Protein AF-A0A1E3HEM8-F1 (afdb_monomer)

Organism: NCBI:txid1295533

Foldseek 3Di:
DWQWFQQDDDDDDDDDDDDDQPDDDDDDPPPVVPCPPDPNQQVDWDPDPPTDGDDDPLVVVVVCQPPSNQRTAIEGADDLLDDLLVVLVVVLVSLVPDPPSLPRPQVRYAYEAAALNNQVNCCVRPLQHFYEYEALDPVLCVPQPPQRGQAYEYELLCLVDPNVVVSLVVCVVVNYAYEYDDDADLLSLLVCVVSVHSTHRYSCVVSNVVLVVVCVVPVCVSSPDDPCNPPVCVVDPCNDPVNSVVVRVVSQVVSCVNNNHRPDDDPRGDPDNDRPVD

Solvent-accessible surface area (backbone atoms only — not comparable to full-atom values): 16383 Å² total; per-residue (Å²): 116,74,52,76,36,76,47,80,82,89,82,88,88,80,83,93,72,87,77,88,74,89,70,78,90,69,94,72,85,70,70,66,82,75,59,72,68,77,76,50,61,76,73,43,58,47,90,58,85,80,67,40,60,71,80,54,71,65,61,53,49,56,55,44,67,35,78,94,30,65,66,50,33,41,35,41,53,50,60,71,82,57,58,46,62,63,52,46,50,52,51,45,59,56,49,74,69,42,87,63,25,55,76,74,40,38,85,34,44,33,44,28,37,66,53,63,82,41,51,63,45,41,56,73,70,42,36,43,40,52,35,24,39,38,39,58,36,72,66,59,45,53,76,70,32,58,76,70,32,55,25,34,37,33,35,46,46,52,49,75,36,76,68,20,50,51,48,54,52,51,29,57,77,68,72,33,43,36,32,32,29,80,48,74,46,72,66,58,45,43,48,44,60,74,72,63,49,68,38,67,34,46,83,44,60,68,62,52,50,53,53,50,52,41,34,74,74,38,46,70,70,60,57,51,83,49,72,61,67,69,50,46,60,76,72,38,68,65,50,36,68,69,52,39,50,48,50,21,48,55,49,49,57,50,50,33,70,66,65,42,72,76,90,60,93,74,75,94,52,80,85,68,67,44,65,69,86,115

Radius of gyration: 19.2 Å; Cα contacts (8 Å, |Δi|>4): 361; chains: 1; bounding box: 45×46×55 Å

Secondary structure (DSSP, 8-state):
--EEE--------------------S-----TTTTSSSSGGGG-B-SSSSP-BPPPHHHHHHHHHSGGGTT-EEEEEE-TTS-HHHHHHHHHHHHTTSTTHHHHTGGGEEEEESSGGGHHHHHHH-TTS-EEEEES-HHHHHHHHTTT-SEEEEEHHHHTSHHHHHHHHHHHHTT-EEEEE----HHHHHHHHHHT-SEE--S-HHHHHHHHHHHHH-HHHHT---HHHHHHHHH-GGGSHHHHHHHHHHHHHHHHHHH--S---PPP---SPPPTT-

InterPro domains:
  IPR017946 PLC-like phosphodiesterase, TIM beta/alpha-barrel domain superfamily [G3DSA:3.20.20.190] (10-212)
  IPR017946 PLC-like phosphodiesterase, TIM beta/alpha-barrel domain superfamily [SSF51695] (46-211)
  IPR030395 Glycerophosphodiester phosphodiesterase domain [PF03009] (45-206)
  IPR030395 Glycerophosphodiester phosphodiesterase domain [PS51704] (1-212)

Structure (mmCIF, N/CA/C/O backbone):
data_AF-A0A1E3HEM8-F1
#
_entry.id   AF-A0A1E3HEM8-F1
#
loop_
_atom_site.group_PDB
_atom_site.id
_atom_site.type_symbol
_atom_site.label_atom_id
_atom_site.label_alt_id
_atom_site.label_comp_id
_atom_site.label_asym_id
_atom_site.label_entity_id
_atom_site.label_seq_id
_atom_site.pdbx_PDB_ins_code
_atom_site.Cartn_x
_atom_site.Cartn_y
_atom_site.Cartn_z
_atom_site.occupancy
_atom_site.B_iso_or_equiv
_atom_site.auth_seq_id
_atom_site.auth_comp_id
_atom_site.auth_asym_id
_atom_site.auth_atom_id
_atom_site.pdbx_PDB_model_num
ATOM 1 N N . MET A 1 1 ? 3.628 0.463 12.015 1.00 23.38 1 MET A N 1
ATOM 2 C CA . MET A 1 1 ? 4.610 1.076 11.091 1.00 23.38 1 MET A CA 1
ATOM 3 C C . MET A 1 1 ? 3.826 1.462 9.846 1.00 23.38 1 MET A C 1
ATOM 5 O O . MET A 1 1 ? 3.271 0.573 9.224 1.00 23.38 1 MET A O 1
ATOM 9 N N . CYS A 1 2 ? 3.638 2.756 9.582 1.00 22.45 2 CYS A N 1
ATOM 10 C CA . CYS A 1 2 ? 2.785 3.252 8.497 1.00 22.45 2 CYS A CA 1
ATOM 11 C C . CYS A 1 2 ? 3.649 3.506 7.252 1.00 22.45 2 CYS A C 1
ATOM 13 O O . CYS A 1 2 ? 4.636 4.234 7.354 1.00 22.45 2 CYS A O 1
ATOM 15 N N . SER A 1 3 ? 3.305 2.915 6.107 1.00 27.17 3 SER A N 1
ATOM 16 C CA . SER A 1 3 ? 3.969 3.207 4.831 1.00 27.17 3 SER A CA 1
ATOM 17 C C . SER A 1 3 ? 3.225 4.354 4.145 1.00 27.17 3 SER A C 1
ATOM 19 O O . SER A 1 3 ? 2.146 4.173 3.584 1.00 27.17 3 SER A O 1
ATOM 21 N N . LEU A 1 4 ? 3.788 5.562 4.203 1.00 27.73 4 LEU A N 1
ATOM 22 C CA . LEU A 1 4 ? 3.254 6.737 3.508 1.00 27.73 4 LEU A CA 1
ATOM 23 C C . LEU A 1 4 ? 3.381 6.547 1.990 1.00 27.73 4 LEU A C 1
ATOM 25 O O . LEU A 1 4 ? 4.475 6.335 1.469 1.00 27.73 4 LEU A O 1
ATOM 29 N N . CYS A 1 5 ? 2.260 6.629 1.271 1.00 30.22 5 CYS A N 1
ATOM 30 C CA . CYS A 1 5 ? 2.222 6.452 -0.174 1.00 30.22 5 CYS A CA 1
ATOM 31 C C . CYS A 1 5 ? 1.728 7.736 -0.852 1.00 30.22 5 CYS A C 1
ATOM 33 O O . CYS A 1 5 ? 0.544 8.061 -0.824 1.00 30.22 5 CYS A O 1
ATOM 35 N N . PHE A 1 6 ? 2.639 8.477 -1.486 1.00 26.70 6 PHE A N 1
ATOM 36 C CA . PHE A 1 6 ? 2.296 9.705 -2.203 1.00 26.70 6 PHE A CA 1
ATOM 37 C C . PHE A 1 6 ? 1.638 9.383 -3.556 1.00 26.70 6 PHE A C 1
ATOM 39 O O . PHE A 1 6 ? 2.311 9.057 -4.539 1.00 26.70 6 PHE A O 1
ATOM 46 N N . THR A 1 7 ? 0.315 9.523 -3.635 1.00 28.39 7 THR A N 1
ATOM 47 C CA . THR A 1 7 ? -0.400 9.666 -4.912 1.00 28.39 7 THR A CA 1
ATOM 48 C C . THR A 1 7 ? -0.666 11.154 -5.139 1.00 28.39 7 THR A C 1
ATOM 50 O O . THR A 1 7 ? -1.248 11.823 -4.299 1.00 28.39 7 THR A O 1
ATOM 53 N N . THR A 1 8 ? -0.179 11.709 -6.248 1.00 29.80 8 THR A N 1
ATOM 54 C CA . THR A 1 8 ? -0.415 13.109 -6.635 1.00 29.80 8 THR A CA 1
ATOM 55 C C . THR A 1 8 ? -0.788 13.155 -8.114 1.00 29.80 8 THR A C 1
ATOM 57 O O . THR A 1 8 ? -0.057 12.568 -8.919 1.00 29.80 8 THR A O 1
ATOM 60 N N . PRO A 1 9 ? -1.874 13.851 -8.493 1.00 29.70 9 PRO A N 1
ATOM 61 C CA . PRO A 1 9 ? -2.035 14.406 -9.825 1.00 29.70 9 PRO A CA 1
ATOM 62 C C . PRO A 1 9 ? -1.514 15.855 -9.842 1.00 29.70 9 PRO A C 1
ATOM 64 O O . PRO A 1 9 ? -1.911 16.660 -8.999 1.00 29.70 9 PRO A O 1
ATOM 67 N N . SER A 1 10 ? -0.626 16.158 -10.798 1.00 32.59 10 SER A N 1
ATOM 68 C CA . SER A 1 10 ? -0.259 17.495 -11.301 1.00 32.59 10 SER A CA 1
ATOM 69 C C . SER A 1 10 ? 0.038 18.577 -10.243 1.00 32.59 10 SER A C 1
ATOM 71 O O . SER A 1 10 ? -0.869 19.192 -9.667 1.00 32.59 10 SER A O 1
ATOM 73 N N . LEU A 1 11 ? 1.321 18.906 -10.056 1.00 35.66 11 LEU A N 1
ATOM 74 C CA . LEU A 1 11 ? 1.750 20.044 -9.235 1.00 35.66 11 LEU A CA 1
ATOM 75 C C . LEU A 1 11 ? 2.784 20.914 -9.960 1.00 35.66 11 LEU A C 1
ATOM 77 O O . LEU A 1 11 ? 3.972 20.604 -9.988 1.00 35.66 11 LEU A O 1
ATOM 81 N N . ARG A 1 12 ? 2.331 22.078 -10.446 1.00 25.52 12 ARG A N 1
ATOM 82 C CA . ARG A 1 12 ? 3.184 23.267 -10.569 1.00 25.52 12 ARG A CA 1
ATOM 83 C C . ARG A 1 12 ? 3.311 23.916 -9.182 1.00 25.52 12 ARG A C 1
ATOM 85 O O . ARG A 1 12 ? 2.298 24.250 -8.580 1.00 25.52 12 ARG A O 1
ATOM 92 N N . GLY A 1 13 ? 4.548 24.115 -8.718 1.00 34.06 13 GLY A N 1
ATOM 93 C CA . GLY A 1 13 ? 4.924 25.194 -7.790 1.00 34.06 13 GLY A CA 1
ATOM 94 C C . GLY A 1 13 ? 4.592 25.061 -6.294 1.00 34.06 13 GLY A C 1
ATOM 95 O O . GLY A 1 13 ? 3.965 25.964 -5.755 1.00 34.06 13 GLY A O 1
ATOM 96 N N . LEU A 1 14 ? 5.078 24.030 -5.588 1.00 28.38 14 LEU A N 1
ATOM 97 C CA . LEU A 1 14 ? 5.108 24.026 -4.109 1.00 28.38 14 LEU A CA 1
ATOM 98 C C . LEU A 1 14 ? 6.531 23.783 -3.556 1.00 28.38 14 LEU A C 1
ATOM 100 O O . LEU A 1 14 ? 7.263 22.964 -4.121 1.00 28.38 14 LEU A O 1
ATOM 104 N N . PRO A 1 15 ? 6.934 24.470 -2.465 1.00 24.72 15 PRO A N 1
ATOM 105 C CA . PRO A 1 15 ? 8.267 24.362 -1.871 1.00 24.72 15 PRO A CA 1
ATOM 106 C C . PRO A 1 15 ? 8.479 23.051 -1.085 1.00 24.72 15 PRO A C 1
ATOM 108 O O . PRO A 1 15 ? 7.538 22.395 -0.643 1.00 24.72 15 PRO A O 1
ATOM 111 N N . MET A 1 16 ? 9.753 22.665 -0.941 1.00 25.75 16 MET A N 1
ATOM 112 C CA . MET A 1 16 ? 10.232 21.425 -0.313 1.00 25.75 16 MET A CA 1
ATOM 113 C C . MET A 1 16 ? 9.713 21.213 1.118 1.00 25.75 16 MET A C 1
ATOM 115 O O . MET A 1 16 ? 10.147 21.889 2.046 1.00 25.75 16 MET A O 1
ATOM 119 N N . VAL A 1 17 ? 8.918 20.160 1.316 1.00 25.22 17 VAL A N 1
ATOM 120 C CA . VAL A 1 17 ? 8.793 19.472 2.608 1.00 25.22 17 VAL A CA 1
ATOM 121 C C . VAL A 1 17 ? 9.580 18.166 2.495 1.00 25.22 17 VAL A C 1
ATOM 123 O O . VAL A 1 17 ? 9.275 17.326 1.644 1.00 25.22 17 VAL A O 1
ATOM 126 N N . LYS A 1 18 ? 10.639 18.019 3.303 1.00 22.84 18 LYS A N 1
ATOM 127 C CA . LYS A 1 18 ? 11.428 16.782 3.402 1.00 22.84 18 LYS A CA 1
ATOM 128 C C . LYS A 1 18 ? 10.511 15.668 3.911 1.00 22.84 18 LYS A C 1
ATOM 130 O O . LYS A 1 18 ? 10.059 15.716 5.051 1.00 22.84 18 LYS A O 1
ATOM 135 N N . GLY A 1 19 ? 10.217 14.691 3.057 1.00 25.08 19 GLY A N 1
ATOM 136 C CA . GLY A 1 19 ? 9.452 13.509 3.440 1.00 25.08 19 GLY A CA 1
ATOM 137 C C . GLY A 1 19 ? 10.245 12.665 4.434 1.00 25.08 19 GLY A C 1
ATOM 138 O O . GLY A 1 19 ? 11.391 12.307 4.169 1.00 25.08 19 GLY A O 1
ATOM 139 N N . VAL A 1 20 ? 9.641 12.341 5.575 1.00 23.31 20 VAL A N 1
ATOM 140 C CA . VAL A 1 20 ? 10.185 11.356 6.514 1.00 23.31 20 VAL A CA 1
ATOM 141 C C . VAL A 1 20 ? 9.894 9.967 5.938 1.00 23.31 20 VAL A C 1
ATOM 143 O O . VAL A 1 20 ? 8.794 9.439 6.072 1.00 23.31 20 VAL A O 1
ATOM 146 N N . SER A 1 21 ? 10.877 9.406 5.234 1.00 25.84 21 SER A N 1
ATOM 147 C CA . SER A 1 21 ? 10.935 7.988 4.870 1.00 25.84 21 SER A CA 1
ATOM 148 C C . SER A 1 21 ? 11.548 7.227 6.045 1.00 25.84 21 SER A C 1
ATOM 150 O O . SER A 1 21 ? 12.710 7.450 6.379 1.00 25.84 21 SER A O 1
ATOM 152 N N . ILE A 1 22 ? 10.786 6.346 6.696 1.00 22.66 22 ILE A N 1
ATOM 153 C CA . ILE A 1 22 ? 11.343 5.381 7.654 1.00 22.66 22 ILE A CA 1
ATOM 154 C C . ILE A 1 22 ? 11.535 4.065 6.900 1.00 22.66 22 ILE A C 1
ATOM 156 O O . ILE A 1 22 ? 10.707 3.162 6.975 1.00 22.66 22 ILE A O 1
ATOM 160 N N . SER A 1 23 ? 12.630 3.971 6.151 1.00 23.83 23 SER A N 1
ATOM 161 C CA . SER A 1 23 ? 13.082 2.733 5.517 1.00 23.83 23 SER A CA 1
ATOM 162 C C . SER A 1 23 ? 14.238 2.143 6.326 1.00 23.83 23 SER A C 1
ATOM 164 O O . SER A 1 23 ? 15.307 2.746 6.409 1.00 23.83 23 SER A O 1
ATOM 166 N N . SER A 1 24 ? 14.047 0.972 6.934 1.00 24.47 24 SER A N 1
ATOM 167 C CA . SER A 1 24 ? 15.138 0.211 7.556 1.00 24.47 24 SER A CA 1
ATOM 168 C C . SER A 1 24 ? 15.758 -0.738 6.524 1.00 24.47 24 SER A C 1
ATOM 170 O O . SER A 1 24 ? 15.076 -1.675 6.104 1.00 24.47 24 SER A O 1
ATOM 172 N N . PRO A 1 25 ? 17.040 -0.584 6.148 1.00 24.42 25 PRO A N 1
ATOM 173 C CA . PRO A 1 25 ? 17.767 -1.621 5.439 1.00 24.42 25 PRO A CA 1
ATOM 174 C C . PRO A 1 25 ? 18.231 -2.660 6.466 1.00 24.42 25 PRO A C 1
ATOM 176 O O . PRO A 1 25 ? 19.024 -2.369 7.357 1.00 24.42 25 PRO A O 1
ATOM 179 N N . GLY A 1 26 ? 17.717 -3.881 6.358 1.00 24.03 26 GLY A N 1
ATOM 180 C CA . GLY A 1 26 ? 18.136 -4.998 7.201 1.00 24.03 26 GLY A CA 1
ATOM 181 C C . GLY A 1 26 ? 16.963 -5.661 7.903 1.00 24.03 26 GLY A C 1
ATOM 182 O O . GLY A 1 26 ? 16.128 -5.009 8.528 1.00 24.03 26 GLY A O 1
ATOM 183 N N . ARG A 1 27 ? 16.921 -6.986 7.773 1.00 31.47 27 ARG A N 1
ATOM 184 C CA . ARG A 1 27 ? 16.002 -7.898 8.446 1.00 31.47 27 ARG A CA 1
ATOM 185 C C . ARG A 1 27 ? 16.178 -7.722 9.959 1.00 31.47 27 ARG A C 1
ATOM 187 O O . ARG A 1 27 ? 17.073 -8.313 10.549 1.00 31.47 27 ARG A O 1
ATOM 194 N N . ALA A 1 28 ? 15.364 -6.875 10.572 1.00 24.05 28 ALA A N 1
ATOM 195 C CA . ALA A 1 28 ? 15.236 -6.818 12.015 1.00 24.05 28 ALA A CA 1
ATOM 196 C C . ALA A 1 28 ? 13.916 -7.501 12.367 1.00 24.05 28 ALA A C 1
ATOM 198 O O . ALA A 1 28 ? 12.854 -6.881 12.340 1.00 24.05 28 ALA A O 1
ATOM 199 N N . SER A 1 29 ? 13.985 -8.806 12.637 1.00 23.78 29 SER A N 1
ATOM 200 C CA . SER A 1 29 ? 12.931 -9.499 13.369 1.00 23.78 29 SER A CA 1
ATOM 201 C C . SER A 1 29 ? 12.942 -8.951 14.794 1.00 23.78 29 SER A C 1
ATOM 203 O O . SER A 1 29 ? 13.615 -9.476 15.681 1.00 23.78 29 SER A O 1
ATOM 205 N N . TRP A 1 30 ? 12.251 -7.841 15.016 1.00 27.86 30 TRP A N 1
ATOM 206 C CA . TRP A 1 30 ? 11.909 -7.443 16.368 1.00 27.86 30 TRP A CA 1
ATOM 207 C C . TRP A 1 30 ? 10.748 -8.333 16.792 1.00 27.86 30 TRP A C 1
ATOM 209 O O . TRP A 1 30 ? 9.616 -8.129 16.361 1.00 27.86 30 TRP A O 1
ATOM 219 N N . SER A 1 31 ? 11.037 -9.348 17.606 1.00 28.12 31 SER A N 1
ATOM 220 C CA . SER A 1 31 ? 10.010 -10.041 18.380 1.00 28.12 31 SER A CA 1
ATOM 221 C C . SER A 1 31 ? 9.334 -8.999 19.274 1.00 28.12 31 SER A C 1
ATOM 223 O O . SER A 1 31 ? 9.876 -8.610 20.309 1.00 28.12 31 SER A O 1
ATOM 225 N N . MET A 1 32 ? 8.174 -8.494 18.845 1.00 37.28 32 MET A N 1
ATOM 226 C CA . MET A 1 32 ? 7.413 -7.443 19.535 1.00 37.28 32 MET A CA 1
ATOM 227 C C . MET A 1 32 ? 6.906 -7.872 20.924 1.00 37.28 32 MET A C 1
ATOM 229 O O . MET A 1 32 ? 6.424 -7.034 21.683 1.00 37.28 32 MET A O 1
ATOM 233 N N . SER A 1 33 ? 7.064 -9.146 21.295 1.00 37.22 33 SER A N 1
ATOM 234 C CA . SER A 1 33 ? 6.650 -9.683 22.593 1.00 37.22 33 SER A CA 1
ATOM 235 C C . SER A 1 33 ? 7.422 -9.111 23.791 1.00 37.22 33 SER A C 1
ATOM 237 O O . SER A 1 33 ? 6.865 -9.065 24.883 1.00 37.22 33 SER A O 1
ATOM 239 N N . ALA A 1 34 ? 8.657 -8.620 23.617 1.00 35.38 34 ALA A N 1
ATOM 240 C CA . ALA A 1 34 ? 9.480 -8.162 24.747 1.00 35.38 34 ALA A CA 1
ATOM 241 C C . ALA A 1 34 ? 9.246 -6.692 25.160 1.00 35.38 34 ALA A C 1
ATOM 243 O O . ALA A 1 34 ? 9.399 -6.352 26.329 1.00 35.38 34 ALA A O 1
ATOM 244 N N . LEU A 1 35 ? 8.860 -5.811 24.228 1.00 39.62 35 LEU A N 1
ATOM 245 C CA . LEU A 1 35 ? 8.740 -4.358 24.472 1.00 39.62 35 LEU A CA 1
ATOM 246 C C . LEU A 1 35 ? 7.321 -3.906 24.856 1.00 39.62 35 LEU A C 1
ATOM 248 O O . LEU A 1 35 ? 7.114 -2.749 25.221 1.00 39.62 35 LEU A O 1
ATOM 252 N N . ALA A 1 36 ? 6.335 -4.804 24.776 1.00 41.50 36 ALA A N 1
ATOM 253 C CA . ALA A 1 36 ? 4.930 -4.495 25.043 1.00 41.50 36 ALA A CA 1
ATOM 254 C C . ALA A 1 36 ? 4.629 -4.190 26.521 1.00 41.50 36 ALA A C 1
ATOM 256 O O . ALA A 1 36 ? 3.571 -3.648 26.842 1.00 41.50 36 ALA A O 1
ATOM 257 N N . GLN A 1 37 ? 5.551 -4.501 27.431 1.00 39.22 37 GLN A N 1
ATOM 258 C CA . GLN A 1 37 ? 5.366 -4.267 28.853 1.00 39.22 37 GLN A CA 1
ATOM 259 C C . GLN A 1 37 ? 5.957 -2.900 29.260 1.00 39.22 37 GLN A C 1
ATOM 261 O O . GLN A 1 37 ? 7.163 -2.690 29.217 1.00 39.22 37 GLN A O 1
ATOM 266 N N . HIS A 1 38 ? 5.082 -1.989 29.716 1.00 41.31 38 HIS A N 1
ATOM 267 C CA . HIS A 1 38 ? 5.405 -0.812 30.552 1.00 41.31 38 HIS A CA 1
ATOM 268 C C . HIS A 1 38 ? 5.882 0.474 29.838 1.00 41.31 38 HIS A C 1
ATOM 270 O O . HIS A 1 38 ? 6.902 1.049 30.205 1.00 41.31 38 HIS A O 1
ATOM 276 N N . GLY A 1 39 ? 5.156 0.980 28.832 1.00 51.88 39 GLY A N 1
ATOM 277 C CA . GLY A 1 39 ? 5.372 2.355 28.327 1.00 51.88 39 GLY A CA 1
ATOM 278 C C . GLY A 1 39 ? 6.729 2.614 27.647 1.00 51.88 39 GLY A C 1
ATOM 279 O O . GLY A 1 39 ? 7.052 3.756 27.322 1.00 51.88 39 GLY A O 1
ATOM 280 N N . GLN A 1 40 ? 7.512 1.563 27.385 1.00 56.06 40 GLN A N 1
ATOM 281 C CA . GLN A 1 40 ? 8.897 1.666 26.916 1.00 56.06 40 GLN A CA 1
ATOM 282 C C . GLN A 1 40 ? 9.025 2.226 25.488 1.00 56.06 40 GLN A C 1
ATOM 284 O O . GLN A 1 40 ? 10.059 2.792 25.128 1.00 56.06 40 GLN A O 1
ATOM 289 N N . PHE A 1 41 ? 7.959 2.153 24.682 1.00 62.59 41 PHE A N 1
ATOM 290 C CA . PHE A 1 41 ? 7.926 2.722 23.329 1.00 62.59 41 PHE A CA 1
ATOM 291 C C . PHE A 1 41 ? 8.169 4.236 23.300 1.00 62.59 41 PHE A C 1
ATOM 293 O O . PHE A 1 41 ? 8.715 4.742 22.321 1.00 62.59 41 PHE A O 1
ATOM 300 N N . LEU A 1 42 ? 7.840 4.954 24.382 1.00 63.62 42 LEU A N 1
ATOM 301 C CA . LEU A 1 42 ? 8.077 6.397 24.498 1.00 63.62 42 LEU A CA 1
ATOM 302 C C . LEU A 1 42 ? 9.565 6.765 24.523 1.00 63.62 42 LEU A C 1
ATOM 304 O O . LEU A 1 42 ? 9.901 7.926 24.277 1.00 63.62 42 LEU A O 1
ATOM 308 N N . TYR A 1 43 ? 10.462 5.810 24.781 1.00 78.81 43 TYR A N 1
ATOM 309 C CA . TYR A 1 43 ? 11.911 6.033 24.830 1.00 78.81 43 TYR A CA 1
ATOM 310 C C . TYR A 1 43 ? 12.633 5.613 23.547 1.00 78.81 43 TYR A C 1
ATOM 312 O O . TYR A 1 43 ? 13.786 5.988 23.344 1.00 78.81 43 TYR A O 1
ATOM 320 N N . VAL A 1 44 ? 11.960 4.895 22.644 1.00 86.06 44 VAL A N 1
ATOM 321 C CA . VAL A 1 44 ? 12.543 4.514 21.353 1.00 86.06 44 VAL A CA 1
ATOM 322 C C . VAL A 1 44 ? 12.685 5.755 20.470 1.00 86.06 44 VAL A C 1
ATOM 324 O O . VAL A 1 44 ? 11.801 6.617 20.430 1.00 86.06 44 VAL A O 1
ATOM 327 N N . ARG A 1 45 ? 13.821 5.872 19.777 1.00 87.06 45 ARG A N 1
ATOM 328 C CA . ARG A 1 45 ? 14.145 7.009 18.907 1.00 87.06 45 ARG A CA 1
ATOM 329 C C . ARG A 1 45 ? 14.605 6.552 17.525 1.00 87.06 45 ARG A C 1
ATOM 331 O O . ARG A 1 45 ? 15.135 5.451 17.377 1.00 87.06 45 ARG A O 1
ATOM 338 N N . THR A 1 46 ? 14.425 7.407 16.517 1.00 89.12 46 THR A N 1
ATOM 339 C CA . THR A 1 46 ? 15.001 7.201 15.179 1.00 89.12 46 THR A CA 1
ATOM 340 C C . THR A 1 46 ? 16.525 7.113 15.254 1.00 89.12 46 THR A C 1
ATOM 342 O O . THR A 1 46 ? 17.155 7.780 16.074 1.00 89.12 46 THR A O 1
ATOM 345 N N . LYS A 1 47 ? 17.130 6.290 14.389 1.00 89.94 47 LYS A N 1
ATOM 346 C CA . LYS A 1 47 ? 18.593 6.123 14.336 1.00 89.94 47 LYS A CA 1
ATOM 347 C C . LYS A 1 47 ? 19.298 7.362 13.788 1.00 89.94 47 LYS A C 1
ATOM 349 O O . LYS A 1 47 ? 20.342 7.742 14.305 1.00 89.94 47 LYS A O 1
ATOM 354 N N . ASP A 1 48 ? 18.706 7.999 12.786 1.00 87.69 48 ASP A N 1
ATOM 355 C CA . ASP A 1 48 ? 19.280 9.184 12.159 1.00 87.69 48 ASP A CA 1
ATOM 356 C C . ASP A 1 48 ? 18.941 10.449 12.947 1.00 87.69 48 ASP A C 1
ATOM 358 O O . ASP A 1 48 ? 17.892 10.546 13.595 1.00 87.69 48 ASP A O 1
ATOM 362 N N . LYS A 1 49 ? 19.847 11.429 12.881 1.00 88.06 49 LYS A N 1
ATOM 363 C CA . LYS A 1 49 ? 19.660 12.743 13.497 1.00 88.06 49 LYS A CA 1
ATOM 364 C C . LYS A 1 49 ? 18.763 13.635 12.611 1.00 88.06 49 LYS A C 1
ATOM 366 O O . LYS A 1 49 ? 18.946 13.631 11.395 1.00 88.06 49 LYS A O 1
ATOM 371 N N . PRO A 1 50 ? 17.874 14.463 13.194 1.00 92.62 50 PRO A N 1
ATOM 372 C CA . PRO A 1 50 ? 17.581 14.548 14.624 1.00 92.62 50 PRO A CA 1
ATOM 373 C C . PRO A 1 50 ? 16.791 13.324 15.107 1.00 92.62 50 PRO A C 1
ATOM 375 O O . PRO A 1 50 ? 15.863 12.877 14.441 1.00 92.62 50 PRO A O 1
ATOM 378 N N . HIS A 1 51 ? 17.160 12.801 16.277 1.00 90.56 51 HIS A N 1
ATOM 379 C CA . HIS A 1 51 ? 16.496 11.647 16.878 1.00 90.56 51 HIS A CA 1
ATOM 380 C C . HIS A 1 51 ? 15.062 12.013 17.286 1.00 90.56 51 HIS A C 1
ATOM 382 O O . HIS A 1 51 ? 14.862 12.880 18.135 1.00 90.56 51 HIS A O 1
ATOM 388 N N . GLN A 1 52 ? 14.068 11.345 16.707 1.00 88.12 52 GLN A N 1
ATOM 389 C CA . GLN A 1 52 ? 12.646 11.589 16.957 1.00 88.12 52 GLN A CA 1
ATOM 390 C C . GLN A 1 52 ? 11.994 10.384 17.648 1.00 88.12 52 GLN A C 1
ATOM 392 O O . GLN A 1 52 ? 12.413 9.252 17.397 1.00 88.12 52 GLN A O 1
ATOM 397 N N . PRO A 1 53 ? 11.003 10.590 18.537 1.00 90.44 53 PRO A N 1
ATOM 398 C CA . PRO A 1 53 ? 10.219 9.499 19.115 1.00 90.44 53 PRO A CA 1
ATOM 399 C C . PRO A 1 53 ? 9.372 8.786 18.053 1.00 90.44 53 PRO A C 1
ATOM 401 O O . PRO A 1 53 ? 9.174 9.294 16.950 1.00 90.44 53 PRO A O 1
ATOM 404 N N . ILE A 1 54 ? 8.829 7.618 18.404 1.00 87.81 54 ILE A N 1
ATOM 405 C CA . ILE A 1 54 ? 7.796 6.974 17.586 1.00 87.81 54 ILE A CA 1
ATOM 406 C C . ILE A 1 54 ? 6.550 7.880 17.582 1.00 87.81 54 ILE A C 1
ATOM 408 O O . ILE A 1 54 ? 6.051 8.201 18.664 1.00 87.81 54 ILE A O 1
ATOM 412 N N . PRO A 1 55 ? 6.039 8.297 16.409 1.00 89.19 55 PRO A N 1
ATOM 413 C CA . PRO A 1 55 ? 4.870 9.164 16.338 1.00 89.19 55 PRO A CA 1
ATOM 414 C C . PRO A 1 55 ? 3.592 8.417 16.731 1.00 89.19 55 PRO A C 1
ATOM 416 O O . PRO A 1 55 ? 3.422 7.234 16.419 1.00 89.19 55 PRO A O 1
ATOM 419 N N . GLN A 1 56 ? 2.669 9.130 17.374 1.00 90.19 56 GLN A N 1
ATOM 420 C CA . GLN A 1 56 ? 1.310 8.647 17.611 1.00 90.19 56 GLN A CA 1
ATOM 421 C C . GLN A 1 56 ? 0.460 8.756 16.339 1.00 90.19 56 GLN A C 1
ATOM 423 O O . GLN A 1 56 ? 0.762 9.528 15.427 1.00 90.19 56 GLN A O 1
ATOM 428 N N . PHE A 1 57 ? -0.638 7.998 16.284 1.00 92.94 57 PHE A N 1
ATOM 429 C CA . PHE A 1 57 ? -1.553 8.048 15.142 1.00 92.94 57 PHE A CA 1
ATOM 430 C C . PHE A 1 57 ? -2.214 9.428 14.996 1.00 92.94 57 PHE A C 1
ATOM 432 O O . PHE A 1 57 ? -2.252 9.956 13.891 1.00 92.94 57 PHE A O 1
ATOM 439 N N . THR A 1 58 ? -2.616 10.057 16.105 1.00 95.00 58 THR A N 1
ATOM 440 C CA . THR A 1 58 ? -3.157 11.430 16.153 1.00 95.00 58 THR A CA 1
ATOM 441 C C . THR A 1 58 ? -2.205 12.454 15.538 1.00 95.00 58 THR A C 1
ATOM 443 O O . THR A 1 58 ? -2.592 13.193 14.642 1.00 95.00 58 THR A O 1
ATOM 446 N N . GLN A 1 59 ? -0.923 12.418 15.912 1.00 93.31 59 GLN A N 1
ATOM 447 C CA . GLN A 1 59 ? 0.106 13.310 15.360 1.00 93.31 59 GLN A CA 1
ATOM 448 C C . GLN A 1 59 ? 0.271 13.146 13.841 1.00 93.31 59 GLN A C 1
ATOM 450 O O . GLN A 1 59 ? 0.554 14.103 13.122 1.00 93.31 59 GLN A O 1
ATOM 455 N N . MET A 1 60 ? 0.094 11.924 13.332 1.00 92.81 60 MET A N 1
ATOM 456 C CA . MET A 1 60 ? 0.127 11.663 11.894 1.00 92.81 60 MET A CA 1
ATOM 457 C C . MET A 1 60 ? -1.125 12.213 11.193 1.00 92.81 60 MET A C 1
ATOM 459 O O . MET A 1 60 ? -0.995 12.803 10.121 1.00 92.81 60 MET A O 1
ATOM 463 N N . ILE A 1 61 ? -2.308 12.101 11.808 1.00 94.75 61 ILE A N 1
ATOM 464 C CA . ILE A 1 61 ? -3.541 12.716 11.294 1.00 94.75 61 ILE A CA 1
ATOM 465 C C . ILE A 1 61 ? -3.444 14.248 11.297 1.00 94.75 61 ILE A C 1
ATOM 467 O O . ILE A 1 61 ? -3.760 14.878 10.292 1.00 94.75 61 ILE A O 1
ATOM 471 N N . GLU A 1 62 ? -2.917 14.857 12.358 1.00 94.31 62 GLU A N 1
ATOM 472 C CA . GLU A 1 62 ? -2.663 16.303 12.426 1.00 94.31 62 GLU A CA 1
ATOM 473 C C . GLU A 1 62 ? -1.722 16.768 11.312 1.00 94.31 62 GLU A C 1
ATOM 475 O O . GLU A 1 62 ? -1.990 17.765 10.641 1.00 94.31 62 GLU A O 1
ATOM 480 N N . LEU A 1 63 ? -0.643 16.020 11.053 1.00 93.44 63 LEU A N 1
ATOM 481 C CA . LEU A 1 63 ? 0.257 16.298 9.935 1.00 93.44 63 LEU A CA 1
ATOM 482 C C . LEU A 1 63 ? -0.473 16.195 8.588 1.00 93.44 63 LEU A C 1
ATOM 484 O O . LEU A 1 63 ? -0.246 17.020 7.701 1.00 93.44 63 LEU A O 1
ATOM 488 N N . LEU A 1 64 ? -1.351 15.204 8.430 1.00 93.00 64 LEU A N 1
ATOM 489 C CA . LEU A 1 64 ? -2.143 14.990 7.221 1.00 93.00 64 LEU A CA 1
ATOM 490 C C . LEU A 1 64 ? -3.168 16.114 6.986 1.00 93.00 64 LEU A C 1
ATOM 492 O O . LEU A 1 64 ? -3.463 16.447 5.837 1.00 93.00 64 LEU A O 1
ATOM 496 N N . LEU A 1 65 ? -3.701 16.715 8.052 1.00 92.50 65 LEU A N 1
ATOM 497 C CA . LEU A 1 65 ? -4.648 17.834 7.998 1.00 92.50 65 LEU A CA 1
ATOM 498 C C . LEU A 1 65 ? -3.997 19.181 7.667 1.00 92.50 65 LEU A C 1
ATOM 500 O O . LEU A 1 65 ? -4.700 20.121 7.301 1.00 92.50 65 LEU A O 1
ATOM 504 N N . GLN A 1 66 ? -2.668 19.294 7.729 1.00 94.19 66 GLN A N 1
ATOM 505 C CA . GLN A 1 66 ? -1.996 20.527 7.321 1.00 94.19 66 GLN A CA 1
ATOM 506 C C . GLN A 1 66 ? -2.294 20.850 5.844 1.00 94.19 66 GLN A C 1
ATOM 508 O O . GLN A 1 66 ? -2.201 19.954 4.998 1.00 94.19 66 GLN A O 1
ATOM 513 N N . PRO A 1 67 ? -2.554 22.124 5.479 1.00 93.19 67 PRO A N 1
ATOM 514 C CA . PRO A 1 67 ? -2.912 22.500 4.106 1.00 93.19 67 PRO A CA 1
ATOM 515 C C . PRO A 1 67 ? -1.901 22.039 3.047 1.00 93.19 67 PRO A C 1
ATOM 517 O O . PRO A 1 67 ? -2.283 21.592 1.962 1.00 93.19 67 PRO A O 1
ATOM 520 N N . ALA A 1 68 ? -0.607 22.068 3.390 1.00 94.06 68 ALA A N 1
ATOM 521 C CA . ALA A 1 68 ? 0.484 21.601 2.534 1.00 94.06 68 ALA A CA 1
ATOM 522 C C . ALA A 1 68 ? 0.399 20.098 2.193 1.00 94.06 68 ALA A C 1
ATOM 524 O O . ALA A 1 68 ? 0.905 19.672 1.155 1.00 94.06 68 ALA A O 1
ATOM 525 N N . ASN A 1 69 ? -0.278 19.308 3.032 1.00 93.75 69 ASN A N 1
ATOM 526 C CA . ASN A 1 69 ? -0.420 17.857 2.917 1.00 93.75 69 ASN A CA 1
ATOM 527 C C . ASN A 1 69 ? -1.840 17.423 2.510 1.00 93.75 69 ASN A C 1
ATOM 529 O O . ASN A 1 69 ? -2.133 16.229 2.487 1.00 93.75 69 ASN A O 1
ATOM 533 N N . SER A 1 70 ? -2.709 18.364 2.122 1.00 88.69 70 SER A N 1
ATOM 534 C CA . SER A 1 70 ? -4.101 18.108 1.702 1.00 88.69 70 SER A CA 1
ATOM 535 C C . SER A 1 70 ? -4.239 17.027 0.620 1.00 88.69 70 SER A C 1
ATOM 537 O O . SER A 1 70 ? -5.221 16.291 0.588 1.00 88.69 70 SER A O 1
ATOM 539 N N . ARG A 1 71 ? -3.222 16.870 -0.236 1.00 89.44 71 ARG A N 1
ATOM 540 C CA . ARG A 1 71 ? -3.196 15.883 -1.331 1.00 89.44 71 ARG A CA 1
ATOM 541 C C . ARG A 1 71 ? -2.541 14.548 -0.972 1.00 89.44 71 ARG A C 1
ATOM 543 O O . ARG A 1 71 ? -2.475 13.664 -1.820 1.00 89.44 71 ARG A O 1
ATOM 550 N N . VAL A 1 72 ? -2.003 14.403 0.236 1.00 92.81 72 VAL A N 1
ATOM 551 C CA . VAL A 1 72 ? -1.334 13.170 0.663 1.00 92.81 72 VAL A CA 1
ATOM 552 C C . VAL A 1 72 ? -2.386 12.132 1.032 1.00 92.81 72 VAL A C 1
ATOM 554 O O . VAL A 1 72 ? -3.366 12.446 1.699 1.00 92.81 72 VAL A O 1
ATOM 557 N N . LYS A 1 73 ? -2.172 10.887 0.605 1.00 93.50 73 LYS A N 1
ATOM 558 C CA . LYS A 1 73 ? -2.927 9.721 1.068 1.00 93.50 73 LYS A CA 1
ATOM 559 C C . LYS A 1 73 ? -2.025 8.837 1.919 1.00 93.50 73 LYS A C 1
ATOM 561 O O . LYS A 1 73 ? -0.803 8.852 1.763 1.00 93.50 73 LYS A O 1
ATOM 566 N N . ILE A 1 74 ? -2.624 8.049 2.799 1.00 93.44 74 ILE A N 1
ATOM 567 C CA . ILE A 1 74 ? -1.911 7.123 3.673 1.00 93.44 74 ILE A CA 1
ATOM 568 C C . ILE A 1 74 ? -2.372 5.694 3.414 1.00 93.44 74 ILE A C 1
ATOM 570 O O . ILE A 1 74 ? -3.556 5.434 3.213 1.00 93.44 74 ILE A O 1
ATOM 574 N N . ASN A 1 75 ? -1.418 4.766 3.421 1.00 93.81 75 ASN A N 1
ATOM 575 C CA . ASN A 1 75 ? -1.684 3.337 3.359 1.00 93.81 75 ASN A CA 1
ATOM 576 C C . ASN A 1 75 ? -1.288 2.715 4.704 1.00 93.81 75 ASN A C 1
ATOM 578 O O . ASN A 1 75 ? -0.108 2.684 5.066 1.00 93.81 75 ASN A O 1
ATOM 582 N N . LEU A 1 76 ? -2.283 2.269 5.466 1.00 95.69 76 LEU A N 1
ATOM 583 C CA . LEU A 1 76 ? -2.084 1.671 6.778 1.00 95.69 76 LEU A CA 1
ATOM 584 C C . LEU A 1 76 ? -1.720 0.194 6.616 1.00 95.69 76 LEU A C 1
ATOM 586 O O . LEU A 1 76 ? -2.585 -0.627 6.347 1.00 95.69 76 LEU A O 1
ATOM 590 N N . ASP A 1 77 ? -0.447 -0.145 6.803 1.00 94.25 77 ASP A N 1
ATOM 591 C CA . ASP A 1 77 ? 0.039 -1.531 6.838 1.00 94.25 77 ASP A CA 1
ATOM 592 C C . ASP A 1 77 ? -0.337 -2.181 8.183 1.00 94.25 77 ASP A C 1
ATOM 594 O O . ASP A 1 77 ? 0.330 -1.963 9.204 1.00 94.25 77 ASP A O 1
ATOM 598 N N . LEU A 1 78 ? -1.452 -2.920 8.188 1.00 93.69 78 LEU A N 1
ATOM 599 C CA . LEU A 1 78 ? -2.008 -3.556 9.382 1.00 93.69 78 LEU A CA 1
ATOM 600 C C . LEU A 1 78 ? -1.311 -4.890 9.634 1.00 93.69 78 LEU A C 1
ATOM 602 O O . LEU A 1 78 ? -1.398 -5.807 8.819 1.00 93.69 78 LEU A O 1
ATOM 606 N N . LYS A 1 79 ? -0.627 -5.021 10.771 1.00 90.75 79 LYS A N 1
ATOM 607 C CA . LYS A 1 79 ? 0.178 -6.209 11.060 1.00 90.75 79 LYS A CA 1
ATOM 608 C C . LYS A 1 79 ? -0.699 -7.378 11.483 1.00 90.75 79 LYS A C 1
ATOM 610 O O . LYS A 1 79 ? -1.709 -7.202 12.164 1.00 90.75 79 LYS A O 1
ATOM 615 N N . VAL A 1 80 ? -0.316 -8.577 11.051 1.00 92.50 80 VAL A N 1
ATOM 616 C CA . VAL A 1 80 ? -1.111 -9.796 11.232 1.00 92.50 80 VAL A CA 1
ATOM 617 C C . VAL A 1 80 ? -1.366 -10.102 12.705 1.00 92.50 80 VAL A C 1
ATOM 619 O O . VAL A 1 80 ? -2.412 -10.636 13.037 1.00 92.50 80 VAL A O 1
ATOM 622 N N . GLU A 1 81 ? -0.488 -9.688 13.607 1.00 92.12 81 GLU A N 1
ATOM 623 C CA . GLU A 1 81 ? -0.605 -9.894 15.050 1.00 92.12 81 GLU A CA 1
ATOM 624 C C . GLU A 1 81 ? -1.665 -8.995 15.704 1.00 92.12 81 GLU A C 1
ATOM 626 O O . GLU A 1 81 ? -2.023 -9.192 16.864 1.00 92.12 81 GLU A O 1
ATOM 631 N N . ASN A 1 82 ? -2.175 -7.985 14.995 1.00 91.25 82 ASN A N 1
ATOM 632 C CA . ASN A 1 82 ? -3.171 -7.083 15.555 1.00 91.25 82 ASN A CA 1
ATOM 633 C C . ASN A 1 82 ? -4.542 -7.766 15.692 1.00 91.25 82 ASN A C 1
ATOM 635 O O . ASN A 1 82 ? -4.998 -8.482 14.794 1.00 91.25 82 ASN A O 1
ATOM 639 N N . ASP A 1 83 ? -5.224 -7.485 16.808 1.00 95.25 83 ASP A N 1
ATOM 640 C CA . ASP A 1 83 ? -6.648 -7.781 16.953 1.00 95.25 83 ASP A CA 1
ATOM 641 C C . ASP A 1 83 ? -7.452 -6.815 16.063 1.00 95.25 83 ASP A C 1
ATOM 643 O O . ASP A 1 83 ? -7.370 -5.597 16.266 1.00 95.25 83 ASP A O 1
ATOM 647 N N . PRO A 1 84 ? -8.192 -7.316 15.058 1.00 95.94 84 PRO A N 1
ATOM 648 C CA . PRO A 1 84 ? -8.808 -6.465 14.050 1.00 95.94 84 PRO A CA 1
ATOM 649 C C . PRO A 1 84 ? -9.915 -5.577 14.627 1.00 95.94 84 PRO A C 1
ATOM 651 O O . PRO A 1 84 ? -10.017 -4.414 14.244 1.00 95.94 84 PRO A O 1
ATOM 654 N N . VAL A 1 85 ? -10.715 -6.082 15.572 1.00 97.31 85 VAL A N 1
ATOM 655 C CA . VAL A 1 85 ? -11.838 -5.331 16.155 1.00 97.31 85 VAL A CA 1
ATOM 656 C C . VAL A 1 85 ? -11.320 -4.162 16.988 1.00 97.31 85 VAL A C 1
ATOM 658 O O . VAL A 1 85 ? -11.732 -3.020 16.780 1.00 97.31 85 VAL A O 1
ATOM 661 N N . ARG A 1 86 ? -10.354 -4.414 17.876 1.00 96.88 86 ARG A N 1
ATOM 662 C CA . ARG A 1 86 ? -9.710 -3.373 18.680 1.00 96.88 86 ARG A CA 1
ATOM 663 C C . ARG A 1 86 ? -8.985 -2.355 17.808 1.00 96.88 86 ARG A C 1
ATOM 665 O O . ARG A 1 86 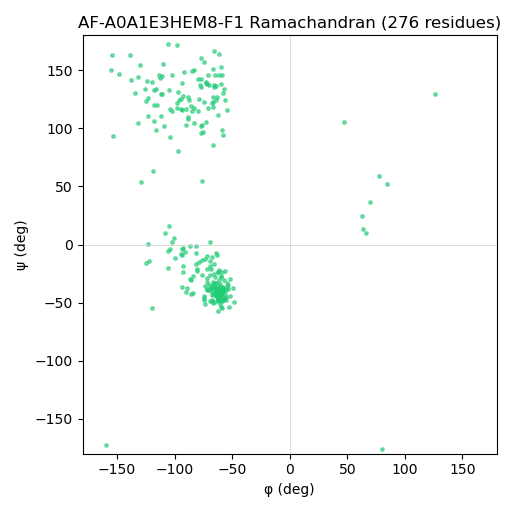? -9.126 -1.156 18.034 1.00 96.88 86 ARG A O 1
ATOM 672 N N . LEU A 1 87 ? -8.199 -2.812 16.833 1.00 96.44 87 LEU A N 1
ATOM 673 C CA . LEU A 1 87 ? -7.424 -1.935 15.955 1.00 96.44 87 LEU A CA 1
ATOM 674 C C . LEU A 1 87 ? -8.335 -1.000 15.150 1.00 96.44 87 LEU A C 1
ATOM 676 O O . LEU A 1 87 ? -8.102 0.208 15.133 1.00 96.44 87 LEU A O 1
ATOM 680 N N . PHE A 1 88 ? -9.387 -1.530 14.524 1.00 97.81 88 PHE A N 1
ATOM 681 C CA . PHE A 1 88 ? -10.319 -0.706 13.759 1.00 97.81 88 PHE A CA 1
ATOM 682 C C . PHE A 1 88 ? -11.174 0.195 14.639 1.00 97.81 88 PHE A C 1
ATOM 684 O O . PHE A 1 88 ? -11.406 1.335 14.251 1.00 97.81 88 PHE A O 1
ATOM 691 N N . GLY A 1 89 ? -11.562 -0.247 15.838 1.00 97.88 89 GLY A N 1
ATOM 692 C CA . GLY A 1 89 ? -12.227 0.616 16.815 1.00 97.88 89 GLY A CA 1
ATOM 693 C C . GLY A 1 89 ? -11.366 1.819 17.218 1.00 97.88 89 GLY A C 1
ATOM 694 O O . GLY A 1 89 ? -11.866 2.940 17.277 1.00 97.88 89 GLY A O 1
ATOM 695 N N . LEU A 1 90 ? -10.058 1.618 17.419 1.00 97.25 90 LEU A N 1
ATOM 696 C CA . LEU A 1 90 ? -9.117 2.708 17.709 1.00 97.25 90 LEU A CA 1
ATOM 697 C C . LEU A 1 90 ? -8.938 3.655 16.516 1.00 97.25 90 LEU A C 1
ATOM 699 O O . LEU A 1 90 ? -8.928 4.868 16.704 1.00 97.25 90 LEU A O 1
ATOM 703 N N . ILE A 1 91 ? -8.817 3.120 15.296 1.00 96.81 91 ILE A N 1
ATOM 704 C CA . ILE A 1 91 ? -8.741 3.945 14.081 1.00 96.81 91 ILE A CA 1
ATOM 705 C C . ILE A 1 91 ? -10.016 4.783 13.949 1.00 96.81 91 ILE A C 1
ATOM 707 O O . ILE A 1 91 ? -9.912 6.000 13.839 1.00 96.81 91 ILE A O 1
ATOM 711 N N . LYS A 1 92 ? -11.196 4.155 14.040 1.00 97.25 92 LYS A N 1
ATOM 712 C CA . LYS A 1 92 ? -12.505 4.820 13.994 1.00 97.25 92 LYS A CA 1
ATOM 713 C C . LYS A 1 92 ? -12.583 5.954 15.014 1.00 97.25 92 LYS A C 1
ATOM 715 O O . LYS A 1 92 ? -12.809 7.096 14.637 1.00 97.25 92 LYS A O 1
ATOM 720 N N . SER A 1 93 ? -12.291 5.657 16.282 1.00 97.56 93 SER A N 1
ATOM 721 C CA . SER A 1 93 ? -12.316 6.640 17.370 1.00 97.56 93 SER A CA 1
ATOM 722 C C . SER A 1 93 ? -11.425 7.852 17.105 1.00 97.56 93 SER A C 1
ATOM 724 O O . SER A 1 93 ? -11.808 8.963 17.460 1.00 97.56 93 SER A O 1
ATOM 726 N N . VAL A 1 94 ? -10.240 7.657 16.520 1.00 96.88 94 VAL A N 1
ATOM 727 C CA . VAL A 1 94 ? -9.337 8.772 16.222 1.00 96.88 94 VAL A CA 1
ATOM 728 C C . VAL A 1 94 ? -9.843 9.564 15.025 1.00 96.88 94 VAL A C 1
ATOM 730 O O . VAL A 1 94 ? -9.904 10.782 15.116 1.00 96.88 94 VAL A O 1
ATOM 733 N N . LEU A 1 95 ? -10.228 8.911 13.925 1.00 95.88 95 LEU A N 1
ATOM 734 C CA . LEU A 1 95 ? -10.689 9.614 12.724 1.00 95.88 95 LEU A CA 1
ATOM 735 C C . LEU A 1 95 ? -11.931 10.455 13.008 1.00 95.88 95 LEU A C 1
ATOM 737 O O . LEU A 1 95 ? -11.935 11.641 12.697 1.00 95.88 95 LEU A O 1
ATOM 741 N N . GLU A 1 96 ? -12.922 9.866 13.672 1.00 95.75 96 GLU A N 1
ATOM 742 C CA . GLU A 1 96 ? -14.214 10.503 13.947 1.00 95.75 96 GLU A CA 1
ATOM 743 C C . GLU A 1 96 ? -14.129 11.621 14.998 1.00 95.75 96 GLU A C 1
ATOM 745 O O . GLU A 1 96 ? -15.073 12.389 15.158 1.00 95.75 96 GLU A O 1
ATOM 750 N N . SER A 1 97 ? -12.990 11.756 15.688 1.00 96.88 97 SER A N 1
ATOM 751 C CA . SER A 1 97 ? -12.739 12.870 16.609 1.00 96.88 97 SER A CA 1
ATOM 752 C C . SER A 1 97 ? -12.343 14.184 15.922 1.00 96.88 97 SER A C 1
ATOM 754 O O . SER A 1 97 ? -12.371 15.229 16.570 1.00 96.88 97 SER A O 1
ATOM 756 N N . TYR A 1 98 ? -11.968 14.156 14.637 1.00 95.94 98 TYR A N 1
ATOM 757 C CA . TYR A 1 98 ? -11.596 15.360 13.890 1.00 95.94 98 TYR A CA 1
ATOM 758 C C . TYR A 1 98 ? -12.801 15.935 13.142 1.00 95.94 98 TYR A C 1
ATOM 760 O O . TYR A 1 98 ? -13.579 15.209 12.529 1.00 95.94 98 TYR A O 1
ATOM 768 N N . GLU A 1 99 ? -12.933 17.258 13.139 1.00 94.44 99 GLU A N 1
ATOM 769 C CA . GLU A 1 99 ? -13.982 17.941 12.383 1.00 94.44 99 GLU A CA 1
ATOM 770 C C . GLU A 1 99 ? -13.819 17.718 10.869 1.00 94.44 99 GLU A C 1
ATOM 772 O O . GLU A 1 99 ? -12.712 17.776 10.325 1.00 94.44 99 GLU A O 1
ATOM 777 N N . GLY A 1 100 ? -14.932 17.439 10.182 1.00 92.94 100 GLY A N 1
ATOM 778 C CA . GLY A 1 100 ? -14.952 17.193 8.739 1.00 92.94 100 GLY A CA 1
ATOM 779 C C . GLY A 1 100 ? -14.153 15.961 8.306 1.00 92.94 100 GLY A C 1
ATOM 780 O O . GLY A 1 100 ? -13.677 15.916 7.170 1.00 92.94 100 GLY A O 1
ATOM 781 N N . TRP A 1 101 ? -13.951 14.976 9.191 1.00 95.06 101 TRP A N 1
ATOM 782 C CA . TRP A 1 101 ? -13.201 13.753 8.889 1.00 95.06 101 TRP A CA 1
ATOM 783 C C . TRP A 1 101 ? -13.780 12.978 7.697 1.00 95.06 101 TRP A C 1
ATOM 785 O O . TRP A 1 101 ? -13.020 12.350 6.955 1.00 95.06 101 TRP A O 1
ATOM 795 N N . GLN A 1 102 ? -15.093 13.054 7.484 1.00 95.00 102 GLN A N 1
ATOM 796 C CA . GLN A 1 102 ? -15.805 12.397 6.391 1.00 95.00 102 GLN A CA 1
ATOM 797 C C . GLN A 1 102 ? -15.257 12.822 5.028 1.00 95.00 102 GLN A C 1
ATOM 799 O O . GLN A 1 102 ? -14.933 11.989 4.189 1.00 95.00 102 GLN A O 1
ATOM 804 N N . GLU A 1 103 ? -15.087 14.126 4.828 1.00 91.81 103 GLU A N 1
ATOM 805 C CA . GLU A 1 103 ? -14.632 14.700 3.561 1.00 91.81 103 GLU A CA 1
ATOM 806 C C . GLU A 1 103 ? -13.105 14.813 3.519 1.00 91.81 103 GLU A C 1
ATOM 808 O O . GLU A 1 103 ? -12.456 14.517 2.513 1.00 91.81 103 GLU A O 1
ATOM 813 N N . ASN A 1 104 ? -12.511 15.220 4.643 1.00 90.56 104 ASN A N 1
ATOM 814 C CA . ASN A 1 104 ? -11.109 15.600 4.703 1.00 90.56 104 ASN A CA 1
ATOM 815 C C . ASN A 1 104 ? -10.185 14.452 5.097 1.00 90.56 104 ASN A C 1
ATOM 817 O O . ASN A 1 104 ? -8.987 14.571 4.864 1.00 90.56 104 ASN A O 1
ATOM 821 N N . LEU A 1 105 ? -10.654 13.355 5.697 1.00 93.06 105 LEU A N 1
ATOM 822 C CA . LEU A 1 105 ? -9.786 12.250 6.132 1.00 93.06 105 LEU A CA 1
ATOM 823 C C . LEU A 1 105 ? -10.124 10.929 5.456 1.00 93.06 105 LEU A C 1
ATOM 825 O O . LEU A 1 105 ? -9.230 10.345 4.842 1.00 93.06 105 LEU A O 1
ATOM 829 N N . ALA A 1 106 ? -11.373 10.468 5.521 1.00 93.75 106 ALA A N 1
ATOM 830 C CA . ALA A 1 106 ? -11.758 9.144 5.029 1.00 93.75 106 ALA A CA 1
ATOM 831 C C . ALA A 1 106 ? -11.302 8.860 3.576 1.00 93.75 106 ALA A C 1
ATOM 833 O O . ALA A 1 106 ? -10.660 7.828 3.355 1.00 93.75 106 ALA A O 1
ATOM 834 N N . PRO A 1 107 ? -11.438 9.787 2.600 1.00 92.81 107 PRO A N 1
ATOM 835 C CA . PRO A 1 107 ? -11.018 9.548 1.212 1.00 92.81 107 PRO A CA 1
ATOM 836 C C . PRO A 1 107 ? -9.496 9.417 1.021 1.00 92.81 107 PRO A C 1
ATOM 838 O O . PRO A 1 107 ? -9.014 9.073 -0.069 1.00 92.81 107 PRO A O 1
ATOM 841 N N . ARG A 1 108 ? -8.712 9.740 2.059 1.00 94.00 108 ARG A N 1
ATOM 842 C CA . ARG A 1 108 ? -7.244 9.751 2.045 1.00 94.00 108 ARG A CA 1
ATOM 843 C C . ARG A 1 108 ? -6.627 8.553 2.760 1.00 94.00 108 ARG A C 1
ATOM 845 O O . ARG A 1 108 ? -5.405 8.417 2.715 1.00 94.00 108 ARG A O 1
ATOM 852 N N . ILE A 1 109 ? -7.420 7.681 3.377 1.00 96.00 109 ILE A N 1
ATOM 853 C CA . ILE A 1 109 ? -6.923 6.558 4.177 1.00 96.00 109 ILE A CA 1
ATOM 854 C C . ILE A 1 1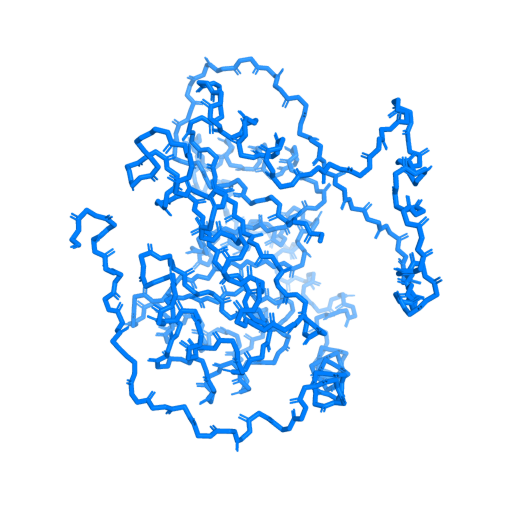09 ? -7.245 5.242 3.479 1.00 96.00 109 ILE A C 1
ATOM 856 O O . ILE A 1 109 ? -8.378 4.992 3.092 1.00 96.00 109 ILE A O 1
ATOM 860 N N . ILE A 1 110 ? -6.236 4.389 3.325 1.00 96.94 110 ILE A N 1
ATOM 861 C CA . ILE A 1 110 ? -6.364 3.049 2.748 1.00 96.94 110 ILE A CA 1
ATOM 862 C C . ILE A 1 110 ? -5.975 2.025 3.813 1.00 96.94 110 ILE A C 1
ATOM 864 O O . ILE A 1 110 ? -4.938 2.170 4.463 1.00 96.94 110 ILE A O 1
ATOM 868 N N . LEU A 1 111 ? -6.788 0.982 3.976 1.00 98.00 111 LEU A N 1
ATOM 869 C CA . LEU A 1 111 ? -6.505 -0.150 4.855 1.00 98.00 111 LEU A CA 1
ATOM 870 C C . LEU A 1 111 ? -5.715 -1.216 4.089 1.00 98.00 111 LEU A C 1
ATOM 872 O O . LEU A 1 111 ? -6.258 -1.884 3.211 1.00 98.00 111 LEU A O 1
ATOM 876 N N . GLY A 1 112 ? -4.440 -1.380 4.424 1.00 97.56 112 GLY A N 1
ATOM 877 C CA . GLY A 1 112 ? -3.563 -2.414 3.893 1.00 97.56 112 GLY A CA 1
ATOM 878 C C . GLY A 1 112 ? -3.648 -3.697 4.719 1.00 97.56 112 GLY A C 1
ATOM 879 O O . GLY A 1 112 ? -3.149 -3.740 5.842 1.00 97.56 112 GLY A O 1
ATOM 880 N N . ILE A 1 113 ? -4.266 -4.746 4.174 1.00 96.94 113 ILE A N 1
ATOM 881 C CA . ILE A 1 113 ? -4.560 -5.987 4.906 1.00 96.94 113 ILE A CA 1
ATOM 882 C C . ILE A 1 113 ? -3.711 -7.155 4.401 1.00 96.94 113 ILE A C 1
ATOM 884 O O . ILE A 1 113 ? -3.686 -7.418 3.205 1.00 96.94 113 ILE A O 1
ATOM 888 N N . TRP A 1 114 ? -3.044 -7.879 5.302 1.00 96.81 114 TRP A N 1
ATOM 889 C CA . TRP A 1 114 ? -2.271 -9.081 4.942 1.00 96.81 114 TRP A CA 1
ATOM 890 C C . TRP A 1 114 ? -3.074 -10.381 5.054 1.00 96.81 114 TRP A C 1
ATOM 892 O O . TRP A 1 114 ? -2.732 -11.367 4.418 1.00 96.81 114 TRP A O 1
ATOM 902 N N . HIS A 1 115 ? -4.135 -10.409 5.869 1.00 97.75 115 HIS A N 1
ATOM 903 C CA . HIS A 1 115 ? -4.858 -11.642 6.198 1.00 97.75 115 HIS A CA 1
ATOM 904 C C . HIS A 1 115 ? -6.384 -11.478 6.054 1.00 97.75 115 HIS A C 1
ATOM 906 O O . HIS A 1 115 ? -6.913 -10.421 6.422 1.00 97.75 115 HIS A O 1
ATOM 912 N N . PRO A 1 116 ? -7.133 -12.505 5.601 1.00 97.31 116 PRO A N 1
ATOM 913 C CA . PRO A 1 116 ? -8.586 -12.428 5.430 1.00 97.31 116 PRO A CA 1
ATOM 914 C C . PRO A 1 116 ? -9.349 -12.104 6.717 1.00 97.31 116 PRO A C 1
ATOM 916 O O . PRO A 1 116 ? -10.433 -11.528 6.663 1.00 97.31 116 PRO A O 1
ATOM 919 N N . LYS A 1 117 ? -8.765 -12.391 7.890 1.00 96.88 117 LYS A N 1
ATOM 920 C CA . LYS A 1 117 ? -9.371 -12.077 9.201 1.00 96.88 117 LYS A CA 1
ATOM 921 C C . LYS A 1 117 ? -9.725 -10.598 9.386 1.00 96.88 117 LYS A C 1
ATOM 923 O O . LYS A 1 117 ? -10.569 -10.268 10.211 1.00 96.88 117 LYS A O 1
ATOM 928 N N . PHE A 1 118 ? -9.070 -9.706 8.641 1.00 97.44 118 PHE A N 1
ATOM 929 C CA . PHE A 1 118 ? -9.343 -8.272 8.690 1.00 97.44 118 PHE A CA 1
ATOM 930 C C . PHE A 1 118 ? -10.552 -7.865 7.846 1.00 97.44 118 PHE A C 1
ATOM 932 O O . PHE A 1 118 ? -11.066 -6.771 8.054 1.00 97.44 118 PHE A O 1
ATOM 939 N N . ILE A 1 119 ? -11.019 -8.707 6.916 1.00 97.06 119 ILE A N 1
ATOM 940 C CA . ILE A 1 119 ? -12.059 -8.333 5.951 1.00 97.06 119 ILE A CA 1
ATOM 941 C C . ILE A 1 119 ? -13.362 -7.985 6.670 1.00 97.06 119 ILE A C 1
ATOM 943 O O . ILE A 1 119 ? -13.832 -6.859 6.536 1.00 97.06 119 ILE A O 1
ATOM 947 N N . VAL A 1 120 ? -13.913 -8.910 7.467 1.00 96.25 120 VAL A N 1
ATOM 948 C CA . VAL A 1 120 ? -15.204 -8.682 8.138 1.00 96.25 120 VAL A CA 1
ATOM 949 C C . VAL A 1 120 ? -15.136 -7.456 9.055 1.00 96.25 120 VAL A C 1
ATOM 951 O O . VAL A 1 120 ? -15.900 -6.518 8.822 1.00 96.25 120 VAL A O 1
ATOM 954 N N . PRO A 1 121 ? -14.179 -7.346 9.998 1.00 96.94 121 PRO A N 1
ATOM 955 C CA . PRO A 1 121 ? -14.102 -6.171 10.863 1.00 96.94 121 PRO A CA 1
ATOM 956 C C . PRO A 1 121 ? -13.877 -4.858 10.100 1.00 96.94 121 PRO A C 1
ATOM 958 O O . PRO A 1 121 ? -14.458 -3.844 10.476 1.00 96.94 121 PRO A O 1
ATOM 961 N N . ALA A 1 122 ? -13.099 -4.856 9.009 1.00 96.94 122 ALA A N 1
ATOM 962 C CA . ALA A 1 122 ? -12.912 -3.655 8.192 1.00 96.94 122 ALA A CA 1
ATOM 963 C C . ALA A 1 122 ? -14.229 -3.206 7.551 1.00 96.94 122 ALA A C 1
ATOM 965 O O . ALA A 1 122 ? -14.520 -2.017 7.505 1.00 96.94 122 ALA A O 1
ATOM 966 N N . THR A 1 123 ? -15.035 -4.156 7.078 1.00 95.62 123 THR A N 1
ATOM 967 C CA . THR A 1 123 ? -16.308 -3.873 6.401 1.00 95.62 123 THR A CA 1
ATOM 968 C C . THR A 1 123 ? -17.419 -3.479 7.359 1.00 95.62 123 THR A C 1
ATOM 970 O O . THR A 1 123 ? -18.316 -2.747 6.970 1.00 95.62 123 THR A O 1
ATOM 973 N N . THR A 1 124 ? -17.356 -3.924 8.614 1.00 95.56 124 THR A N 1
ATOM 974 C CA . THR A 1 124 ? -18.344 -3.564 9.635 1.00 95.56 124 THR A CA 1
ATOM 975 C C . THR A 1 124 ? -17.996 -2.245 10.325 1.00 95.56 124 THR A C 1
ATOM 977 O O . THR A 1 124 ? -18.879 -1.436 10.579 1.00 95.56 124 THR A O 1
ATOM 980 N N . ILE A 1 125 ? -16.720 -2.021 10.657 1.00 97.00 125 ILE A N 1
ATOM 981 C CA . ILE A 1 125 ? -16.304 -0.900 11.519 1.00 97.00 125 ILE A CA 1
ATOM 982 C C . ILE A 1 125 ? -15.905 0.332 10.696 1.00 97.00 125 ILE A C 1
ATOM 984 O O . ILE A 1 125 ? -16.173 1.458 11.114 1.00 97.00 125 ILE A O 1
ATOM 988 N N . LEU A 1 126 ? -15.263 0.124 9.540 1.00 96.81 126 LEU A N 1
ATOM 989 C CA . LEU A 1 126 ? -14.726 1.176 8.667 1.00 96.81 126 LEU A CA 1
ATOM 990 C C . LEU A 1 126 ? -15.185 0.981 7.202 1.00 96.81 126 LEU A C 1
ATOM 992 O O . LEU A 1 126 ? -14.342 0.931 6.299 1.00 96.81 126 LEU A O 1
ATOM 996 N N . PRO A 1 127 ? -16.503 0.853 6.931 1.00 95.81 127 PRO A N 1
ATOM 997 C CA . PRO A 1 127 ? -17.019 0.572 5.584 1.00 95.81 127 PRO A CA 1
ATOM 998 C C . PRO A 1 127 ? -16.687 1.668 4.559 1.00 95.81 127 PRO A C 1
ATOM 1000 O O . PRO A 1 127 ? -16.604 1.389 3.364 1.00 95.81 127 PRO A O 1
ATOM 1003 N N . TYR A 1 128 ? -16.449 2.893 5.033 1.00 95.19 128 TYR A N 1
ATOM 1004 C CA . TYR A 1 128 ? -16.092 4.073 4.244 1.00 95.19 128 TYR A CA 1
ATOM 1005 C C . TYR A 1 128 ? -14.601 4.148 3.865 1.00 95.19 128 TYR A C 1
ATOM 1007 O O . TYR A 1 128 ? -14.182 5.081 3.180 1.00 95.19 128 TYR A O 1
ATOM 1015 N N . LEU A 1 129 ? -13.769 3.186 4.294 1.00 96.62 129 LEU A N 1
ATOM 1016 C CA . LEU A 1 129 ? -12.353 3.133 3.922 1.00 96.62 129 LEU A CA 1
ATOM 1017 C C . LEU A 1 129 ? -12.071 2.039 2.878 1.00 96.62 129 LEU A C 1
ATOM 1019 O O . LEU A 1 129 ? -12.455 0.877 3.063 1.00 96.62 129 LEU A O 1
ATOM 1023 N N . PRO A 1 130 ? -11.325 2.348 1.800 1.00 96.56 130 PRO A N 1
ATOM 1024 C CA . PRO A 1 130 ? -10.888 1.342 0.845 1.00 96.56 130 PRO A CA 1
ATOM 1025 C C . PRO A 1 130 ? -9.928 0.328 1.481 1.00 96.56 130 PRO A C 1
ATOM 1027 O O . PRO A 1 130 ? -9.079 0.647 2.312 1.00 96.56 130 PRO A O 1
ATOM 1030 N N . ARG A 1 131 ? -10.031 -0.911 1.003 1.00 97.38 131 ARG A N 1
ATOM 1031 C CA . ARG A 1 131 ? -9.298 -2.094 1.484 1.00 97.38 131 ARG A CA 1
ATOM 1032 C C . ARG A 1 131 ? -8.375 -2.604 0.390 1.00 97.38 131 ARG A C 1
ATOM 1034 O O . ARG A 1 131 ? -8.855 -2.904 -0.707 1.00 97.38 131 ARG A O 1
ATOM 1041 N N . TYR A 1 132 ? -7.074 -2.644 0.653 1.00 98.19 132 TYR A N 1
ATOM 1042 C CA . TYR A 1 132 ? -6.055 -3.107 -0.284 1.00 98.19 132 TYR A CA 1
ATOM 1043 C C . TYR A 1 132 ? -5.352 -4.323 0.314 1.00 98.19 132 TYR A C 1
ATOM 1045 O O . TYR A 1 132 ? -4.745 -4.225 1.376 1.00 98.19 132 TYR A O 1
ATOM 1053 N N . ALA A 1 133 ? -5.411 -5.465 -0.368 1.00 98.19 133 ALA A N 1
ATOM 1054 C CA . ALA A 1 133 ? -4.696 -6.652 0.090 1.00 98.19 133 ALA A CA 1
ATOM 1055 C C . ALA A 1 133 ? -3.197 -6.496 -0.171 1.00 98.19 133 ALA A C 1
ATOM 1057 O O . ALA A 1 133 ? -2.788 -6.269 -1.312 1.00 98.19 133 ALA A O 1
ATOM 1058 N N . ILE A 1 134 ? -2.385 -6.589 0.878 1.00 98.12 134 ILE A N 1
ATOM 1059 C CA . ILE A 1 134 ? -0.932 -6.609 0.775 1.00 98.12 134 ILE A CA 1
ATOM 1060 C C . ILE A 1 134 ? -0.504 -8.060 0.594 1.00 98.12 134 ILE A C 1
ATOM 1062 O O . ILE A 1 134 ? -0.926 -8.908 1.373 1.00 98.12 134 ILE A O 1
ATOM 1066 N N . SER A 1 135 ? 0.281 -8.349 -0.446 1.00 96.94 135 SER A N 1
ATOM 1067 C CA . SER A 1 135 ? 0.716 -9.724 -0.685 1.00 96.94 135 SER A CA 1
ATOM 1068 C C . SER A 1 135 ? 2.017 -9.848 -1.486 1.00 96.94 135 SER A C 1
ATOM 1070 O O . SER A 1 135 ? 2.327 -9.017 -2.354 1.00 96.94 135 SER A O 1
ATOM 1072 N N . MET A 1 136 ? 2.762 -10.920 -1.225 1.00 96.06 136 MET A N 1
ATOM 1073 C CA . MET A 1 136 ? 3.805 -11.480 -2.083 1.00 96.06 136 MET A CA 1
ATOM 1074 C C . MET A 1 136 ? 3.334 -12.735 -2.842 1.00 96.06 136 MET A C 1
ATOM 1076 O O . MET A 1 136 ? 4.118 -13.277 -3.612 1.00 96.06 136 MET A O 1
ATOM 1080 N N . ASP A 1 137 ? 2.079 -13.171 -2.719 1.00 96.19 137 ASP A N 1
ATOM 1081 C CA . ASP A 1 137 ? 1.516 -14.326 -3.426 1.00 96.19 137 ASP A CA 1
ATOM 1082 C C . ASP A 1 137 ? 0.273 -13.939 -4.251 1.00 96.19 137 ASP A C 1
ATOM 1084 O O . ASP A 1 137 ? -0.811 -13.663 -3.738 1.00 96.19 137 ASP A O 1
ATOM 1088 N N . LEU A 1 138 ? 0.402 -13.968 -5.582 1.00 96.69 138 LEU A N 1
ATOM 1089 C CA . LEU A 1 138 ? -0.706 -13.639 -6.486 1.00 96.69 138 LEU A CA 1
ATOM 1090 C C . LEU A 1 138 ? -1.838 -14.672 -6.486 1.00 96.69 138 LEU A C 1
ATOM 1092 O O . LEU A 1 138 ? -2.960 -14.328 -6.858 1.00 96.69 138 LEU A O 1
ATOM 1096 N N . LEU A 1 139 ? -1.567 -15.936 -6.160 1.00 95.06 139 LEU A N 1
ATOM 1097 C CA . LEU A 1 139 ? -2.599 -16.971 -6.098 1.00 95.06 139 LEU A CA 1
ATOM 1098 C C . LEU A 1 139 ? -3.450 -16.774 -4.847 1.00 95.06 139 LEU A C 1
ATOM 1100 O O . LEU A 1 139 ? -4.676 -16.733 -4.942 1.00 95.06 139 LEU A O 1
ATOM 1104 N N . GLN A 1 140 ? -2.798 -16.547 -3.708 1.00 95.25 140 GLN A N 1
ATOM 1105 C CA . GLN A 1 140 ? -3.461 -16.198 -2.456 1.00 95.25 140 GLN A CA 1
ATOM 1106 C C . GLN A 1 140 ? -4.249 -14.882 -2.590 1.00 95.25 140 GLN A C 1
ATOM 1108 O O . GLN A 1 140 ? -5.434 -14.835 -2.254 1.00 95.25 140 GLN A O 1
ATOM 1113 N N . ALA A 1 141 ? -3.636 -13.838 -3.166 1.00 97.19 141 ALA A N 1
ATOM 1114 C CA . ALA A 1 141 ? -4.286 -12.549 -3.401 1.00 97.19 141 ALA A CA 1
ATOM 1115 C C . ALA A 1 141 ? -5.584 -12.694 -4.215 1.00 97.19 141 ALA A C 1
ATOM 1117 O O . ALA A 1 141 ? -6.617 -12.122 -3.858 1.00 97.19 141 ALA A O 1
ATOM 1118 N N . ARG A 1 142 ? -5.552 -13.494 -5.291 1.00 96.75 142 ARG A N 1
ATOM 1119 C CA . ARG A 1 142 ? -6.745 -13.791 -6.096 1.00 96.75 142 ARG A CA 1
ATOM 1120 C C . ARG A 1 142 ? -7.790 -14.575 -5.311 1.00 96.75 142 ARG A C 1
ATOM 1122 O O . ARG A 1 142 ? -8.954 -14.189 -5.315 1.00 96.75 142 ARG A O 1
ATOM 1129 N N . LYS A 1 143 ? -7.382 -15.660 -4.650 1.00 96.38 143 LYS A N 1
ATOM 1130 C CA . LYS A 1 143 ? -8.304 -16.590 -3.988 1.00 96.38 143 LYS A CA 1
ATOM 1131 C C . LYS A 1 143 ? -9.086 -15.918 -2.859 1.00 96.38 143 LYS A C 1
ATOM 1133 O O . LYS A 1 143 ? -10.293 -16.110 -2.774 1.00 96.38 143 LYS A O 1
ATOM 1138 N N . TYR A 1 144 ? -8.417 -15.131 -2.018 1.00 97.00 144 TYR A N 1
ATOM 1139 C CA . TYR A 1 144 ? -9.009 -14.680 -0.754 1.00 97.00 144 TYR A CA 1
ATOM 1140 C C . TYR A 1 144 ? -9.449 -13.215 -0.728 1.00 97.00 144 TYR A C 1
ATOM 1142 O O . TYR A 1 144 ? -10.269 -12.841 0.110 1.00 97.00 144 TYR A O 1
ATOM 1150 N N . PHE A 1 145 ? -8.929 -12.373 -1.625 1.00 97.44 145 PHE A N 1
ATOM 1151 C CA . PHE A 1 145 ? -9.140 -10.923 -1.536 1.00 97.44 145 PHE A CA 1
ATOM 1152 C C . PHE A 1 145 ? -9.797 -10.298 -2.765 1.00 97.44 145 PHE A C 1
ATOM 1154 O O . PHE A 1 145 ? -10.253 -9.156 -2.705 1.00 97.44 145 PHE A O 1
ATOM 1161 N N . PHE A 1 146 ? -9.872 -11.004 -3.894 1.00 96.50 146 PHE A N 1
ATOM 1162 C CA . PHE A 1 146 ? -10.325 -10.393 -5.146 1.00 96.50 146 PHE A CA 1
ATOM 1163 C C . PHE A 1 146 ? -11.779 -9.916 -5.110 1.00 96.50 146 PHE A C 1
ATOM 1165 O O . PHE A 1 146 ? -12.110 -8.882 -5.695 1.00 96.50 146 PHE A O 1
ATOM 1172 N N . THR A 1 147 ? -12.633 -10.612 -4.367 1.00 95.31 147 THR A N 1
ATOM 1173 C CA . THR A 1 147 ? -14.054 -10.282 -4.210 1.00 95.31 147 THR A CA 1
ATOM 1174 C C . THR A 1 147 ? -14.353 -9.365 -3.023 1.00 95.31 147 THR A C 1
ATOM 1176 O O . THR A 1 147 ? -15.483 -8.921 -2.897 1.00 95.31 147 THR A O 1
ATOM 1179 N N . SER A 1 148 ? -13.367 -9.049 -2.176 1.00 96.19 148 SER A N 1
ATOM 1180 C CA . SER A 1 148 ? -13.567 -8.321 -0.907 1.00 96.19 148 SER A CA 1
ATOM 1181 C C . SER A 1 148 ? -12.709 -7.052 -0.755 1.00 96.19 148 SER A C 1
ATOM 1183 O O . SER A 1 148 ? -13.000 -6.185 0.081 1.00 96.19 148 SER A O 1
ATOM 1185 N N . CYS A 1 149 ? -11.667 -6.904 -1.581 1.00 97.50 149 CYS A N 1
ATOM 1186 C CA . CYS A 1 149 ? -10.765 -5.752 -1.598 1.00 97.50 149 CYS A CA 1
ATOM 1187 C C . CYS A 1 149 ? -10.922 -4.894 -2.857 1.00 97.50 149 CYS A C 1
ATOM 1189 O O . CYS A 1 149 ? -11.150 -5.382 -3.965 1.00 97.50 149 CYS A O 1
ATOM 1191 N N . HIS A 1 150 ? -10.751 -3.584 -2.688 1.00 97.69 150 HIS A N 1
ATOM 1192 C CA . HIS A 1 150 ? -10.840 -2.575 -3.750 1.00 97.69 150 HIS A CA 1
ATOM 1193 C C . HIS A 1 150 ? -9.554 -2.496 -4.581 1.00 97.69 150 HIS A C 1
ATOM 1195 O O . HIS A 1 150 ? -9.556 -2.067 -5.736 1.00 97.69 150 HIS A O 1
ATOM 1201 N N . GLY A 1 151 ? -8.441 -2.930 -4.000 1.00 97.81 151 GLY A N 1
ATOM 1202 C CA . GLY A 1 151 ? -7.152 -2.948 -4.663 1.00 97.81 151 GLY A CA 1
ATOM 1203 C C . GLY A 1 151 ? -6.176 -3.912 -4.014 1.00 97.81 151 GLY A C 1
ATOM 1204 O O . GLY A 1 151 ? -6.514 -4.682 -3.114 1.00 97.81 151 GLY A O 1
ATOM 1205 N N . PHE A 1 152 ? -4.944 -3.848 -4.493 1.00 98.56 152 PHE A N 1
ATOM 1206 C CA . PHE A 1 152 ? -3.860 -4.724 -4.091 1.00 98.56 152 PHE A CA 1
ATOM 1207 C C . PHE A 1 152 ? -2.576 -3.928 -3.927 1.00 98.56 152 PHE A C 1
ATOM 1209 O O . PHE A 1 152 ? -2.289 -3.047 -4.729 1.00 98.56 152 PHE A O 1
ATOM 1216 N N . SER A 1 153 ? -1.782 -4.262 -2.922 1.00 98.00 153 SER A N 1
ATOM 1217 C CA . SER A 1 153 ? -0.438 -3.745 -2.699 1.00 98.00 153 SER A CA 1
ATOM 1218 C C . SER A 1 153 ? 0.542 -4.905 -2.822 1.00 98.00 153 SER A C 1
ATOM 1220 O O . SER A 1 153 ? 0.714 -5.685 -1.891 1.00 98.00 153 SER A O 1
ATOM 1222 N N . ILE A 1 154 ? 1.173 -5.056 -3.984 1.00 98.31 154 ILE A N 1
ATOM 1223 C CA . ILE A 1 154 ? 1.897 -6.281 -4.343 1.00 98.31 154 ILE A CA 1
ATOM 1224 C C . ILE A 1 154 ? 3.405 -6.053 -4.430 1.00 98.31 154 ILE A C 1
ATOM 1226 O O . ILE A 1 154 ? 3.873 -5.028 -4.933 1.00 98.31 154 ILE A O 1
ATOM 1230 N N . HIS A 1 155 ? 4.166 -7.055 -3.995 1.00 96.62 155 HIS A N 1
ATOM 1231 C CA . HIS A 1 155 ? 5.615 -7.074 -4.141 1.00 96.62 155 HIS A CA 1
ATOM 1232 C C . HIS A 1 155 ? 6.050 -7.090 -5.623 1.00 96.62 155 HIS A C 1
ATOM 1234 O O . HIS A 1 155 ? 5.616 -7.941 -6.403 1.00 96.62 155 HIS A O 1
ATOM 1240 N N . TYR A 1 156 ? 6.925 -6.163 -6.031 1.00 96.62 156 TYR A N 1
ATOM 1241 C CA . TYR A 1 156 ? 7.278 -5.902 -7.436 1.00 96.62 156 TYR A CA 1
ATOM 1242 C C . TYR A 1 156 ? 7.625 -7.153 -8.265 1.00 96.62 156 TYR A C 1
ATOM 1244 O O . TYR A 1 156 ? 7.039 -7.306 -9.342 1.00 96.62 156 TYR A O 1
ATOM 1252 N N . PRO A 1 157 ? 8.508 -8.068 -7.808 1.00 95.19 157 PRO A N 1
ATOM 1253 C CA . PRO A 1 157 ? 8.859 -9.268 -8.567 1.00 95.19 157 PRO A CA 1
ATOM 1254 C C . PRO A 1 157 ? 7.663 -10.129 -8.981 1.00 95.19 157 PRO A C 1
ATOM 1256 O O . PRO A 1 157 ? 7.669 -10.679 -10.080 1.00 95.19 157 PRO A O 1
ATOM 1259 N N . MET A 1 158 ? 6.604 -10.183 -8.163 1.00 94.50 158 MET A N 1
ATOM 1260 C CA . MET A 1 158 ? 5.386 -10.922 -8.513 1.00 94.50 158 MET A CA 1
ATOM 1261 C C . MET A 1 158 ? 4.721 -10.352 -9.749 1.00 94.50 158 MET A C 1
ATOM 1263 O O . MET A 1 158 ? 4.318 -11.086 -10.652 1.00 94.50 158 MET A O 1
ATOM 1267 N N . LEU A 1 159 ? 4.642 -9.024 -9.815 1.00 96.06 159 LEU A N 1
ATOM 1268 C CA . LEU A 1 159 ? 4.081 -8.328 -10.959 1.00 96.06 159 LEU A CA 1
ATOM 1269 C C . LEU A 1 159 ? 5.024 -8.409 -12.164 1.00 96.06 159 LEU A C 1
ATOM 1271 O O . LEU A 1 159 ? 4.554 -8.526 -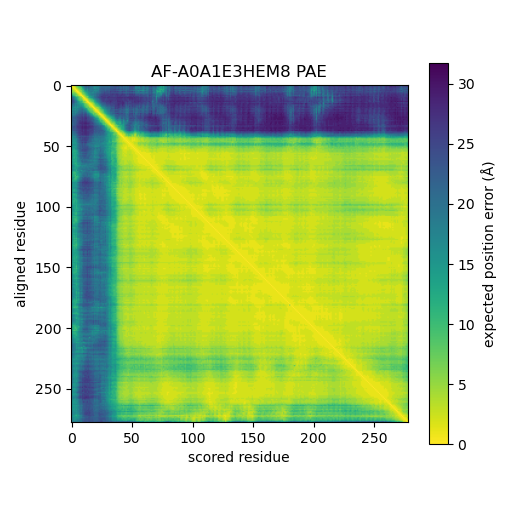13.290 1.00 96.06 159 LEU A O 1
ATOM 1275 N N . ALA A 1 160 ? 6.338 -8.440 -11.976 1.00 94.50 160 ALA A N 1
ATOM 1276 C CA . ALA A 1 160 ? 7.292 -8.540 -13.083 1.00 94.50 160 ALA A CA 1
ATOM 1277 C C . ALA A 1 160 ? 7.290 -9.903 -13.823 1.00 94.50 160 ALA A C 1
ATOM 1279 O O . ALA A 1 160 ? 8.066 -10.080 -14.759 1.00 94.50 160 ALA A O 1
ATOM 1280 N N . SER A 1 161 ? 6.418 -10.846 -13.450 1.00 92.19 161 SER A N 1
ATOM 1281 C CA . SER A 1 161 ? 6.270 -12.169 -14.073 1.00 92.19 161 SER A CA 1
ATOM 1282 C C . SER A 1 161 ? 5.126 -12.248 -15.106 1.00 92.19 161 SER A C 1
ATOM 1284 O O . SER A 1 161 ? 4.286 -11.349 -15.213 1.00 92.19 161 SER A O 1
ATOM 1286 N N . ASN A 1 162 ? 5.042 -13.368 -15.840 1.00 92.56 162 ASN A N 1
ATOM 1287 C CA . ASN A 1 162 ? 3.906 -13.668 -16.727 1.00 92.56 162 ASN A CA 1
ATOM 1288 C C . ASN A 1 162 ? 2.576 -13.739 -15.958 1.00 92.56 162 ASN A C 1
ATOM 1290 O O . ASN A 1 162 ? 1.570 -13.189 -16.408 1.00 92.56 162 ASN A O 1
ATOM 1294 N N . GLU A 1 163 ? 2.575 -14.360 -14.777 1.00 94.31 163 GLU A N 1
ATOM 1295 C CA . GLU A 1 163 ? 1.395 -14.414 -13.905 1.00 94.31 163 GLU A CA 1
ATOM 1296 C C . GLU A 1 163 ? 1.024 -13.035 -13.362 1.00 94.31 163 GLU A C 1
ATOM 1298 O O . GLU A 1 163 ? -0.157 -12.681 -13.301 1.00 94.31 163 GLU A O 1
ATOM 1303 N N . GLY A 1 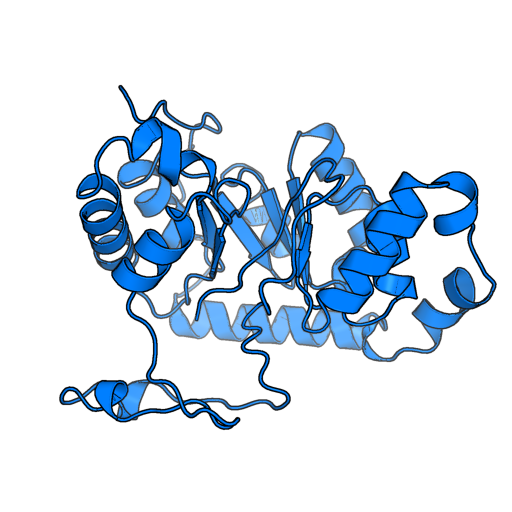164 ? 2.029 -12.209 -13.075 1.00 96.50 164 GLY A N 1
ATOM 1304 C CA . GLY A 1 164 ? 1.861 -10.799 -12.757 1.00 96.50 164 GLY A CA 1
ATOM 1305 C C . GLY A 1 164 ? 1.212 -10.009 -13.888 1.00 96.50 164 GLY A C 1
ATOM 1306 O O . GLY A 1 164 ? 0.336 -9.180 -13.641 1.00 96.50 164 GLY A O 1
ATOM 1307 N N . ALA A 1 165 ? 1.595 -10.264 -15.142 1.00 97.12 165 ALA A N 1
ATOM 1308 C CA . ALA A 1 165 ? 0.984 -9.619 -16.302 1.00 97.12 165 ALA A CA 1
ATOM 1309 C C . ALA A 1 165 ? -0.498 -9.989 -16.458 1.00 97.12 165 ALA A C 1
ATOM 1311 O O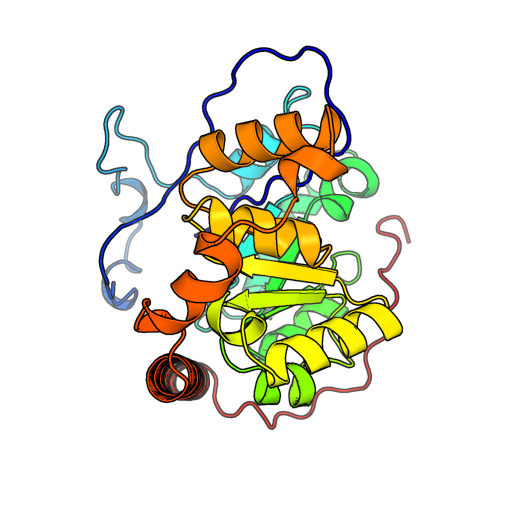 . ALA A 1 165 ? -1.312 -9.109 -16.746 1.00 97.12 165 ALA A O 1
ATOM 1312 N N . LYS A 1 166 ? -0.859 -11.257 -16.221 1.00 98.12 166 LYS A N 1
ATOM 1313 C CA . LYS A 1 166 ? -2.262 -11.697 -16.176 1.00 98.12 166 LYS A CA 1
ATOM 1314 C C . LYS A 1 166 ? -3.017 -11.005 -15.040 1.00 98.12 166 LYS A C 1
ATOM 1316 O O . LYS A 1 166 ? -4.064 -10.420 -15.295 1.00 98.12 166 LYS A O 1
ATOM 1321 N N . PHE A 1 167 ? -2.444 -10.979 -13.834 1.00 98.31 167 PHE A N 1
ATOM 1322 C CA . PHE A 1 167 ? -3.031 -10.311 -12.667 1.00 98.31 167 PHE A CA 1
ATOM 1323 C C . PHE A 1 167 ? -3.314 -8.828 -12.933 1.00 98.31 167 PHE A C 1
ATOM 1325 O O . PHE A 1 167 ? -4.412 -8.349 -12.685 1.00 98.31 167 PHE A O 1
ATOM 1332 N N . ARG A 1 168 ? -2.365 -8.094 -13.533 1.00 98.44 168 ARG A N 1
ATOM 1333 C CA . ARG A 1 168 ? -2.577 -6.679 -13.889 1.00 98.44 168 ARG A CA 1
ATOM 1334 C C . ARG A 1 168 ? -3.737 -6.475 -14.859 1.00 98.44 168 ARG A C 1
ATOM 1336 O O . ARG A 1 168 ? -4.496 -5.521 -14.702 1.00 98.44 168 ARG A O 1
ATOM 1343 N N . LYS A 1 169 ? -3.866 -7.341 -15.870 1.00 98.38 169 LYS A N 1
ATOM 1344 C CA . LYS A 1 169 ? -4.981 -7.282 -16.828 1.00 98.38 169 LYS A CA 1
ATOM 1345 C C . LYS A 1 169 ? -6.315 -7.545 -16.134 1.00 98.38 169 LYS A C 1
ATOM 1347 O O . LYS A 1 169 ? -7.266 -6.806 -16.359 1.00 98.38 169 LYS A O 1
ATOM 1352 N N . GLU A 1 170 ? -6.351 -8.553 -15.271 1.00 98.19 170 GLU A N 1
ATOM 1353 C CA . GLU A 1 170 ? -7.521 -8.939 -14.485 1.00 98.19 170 GLU A CA 1
ATOM 1354 C C . GLU A 1 170 ? -7.966 -7.819 -13.533 1.00 98.19 170 GLU A C 1
ATOM 1356 O O . GLU A 1 170 ? -9.134 -7.429 -13.541 1.00 98.19 170 GLU A O 1
ATOM 1361 N N . CYS A 1 171 ? -7.033 -7.217 -12.789 1.00 98.38 171 CYS A N 1
ATOM 1362 C CA . CYS A 1 171 ? -7.311 -6.055 -11.948 1.00 98.38 171 CYS A CA 1
ATOM 1363 C C . CYS A 1 171 ? -7.876 -4.890 -12.763 1.00 98.38 171 CYS A C 1
ATOM 1365 O O . CYS A 1 171 ? -8.899 -4.325 -12.387 1.00 98.38 171 CYS A O 1
ATOM 1367 N N . LYS A 1 172 ? -7.255 -4.561 -13.904 1.00 98.00 172 LYS A N 1
ATOM 1368 C CA . LYS A 1 172 ? -7.722 -3.476 -14.776 1.00 98.00 172 LYS A CA 1
ATOM 1369 C C . LYS A 1 172 ? -9.143 -3.727 -15.291 1.00 98.00 172 LYS A C 1
ATOM 1371 O O . LYS A 1 172 ? -9.939 -2.795 -15.305 1.00 98.00 172 LYS A O 1
ATOM 1376 N N . ALA A 1 173 ? -9.458 -4.960 -15.688 1.00 98.19 173 ALA A N 1
ATOM 1377 C CA . ALA A 1 173 ? -10.788 -5.336 -16.169 1.00 98.19 173 ALA A CA 1
ATOM 1378 C C . ALA A 1 173 ? -11.873 -5.221 -15.082 1.00 98.19 173 ALA A C 1
ATOM 1380 O O . ALA A 1 173 ? -13.021 -4.943 -15.400 1.00 98.19 173 ALA A O 1
ATOM 1381 N N . ASN A 1 174 ? -11.498 -5.382 -13.810 1.00 97.56 174 ASN A N 1
ATOM 1382 C CA . ASN A 1 174 ? -12.407 -5.337 -12.662 1.00 97.56 174 ASN A CA 1
ATOM 1383 C C . ASN A 1 174 ? -12.308 -4.029 -11.855 1.00 97.56 174 ASN A C 1
ATOM 1385 O O . ASN A 1 174 ? -12.721 -3.983 -10.698 1.00 97.56 174 ASN A O 1
ATOM 1389 N N . GLY A 1 175 ? -11.693 -2.980 -12.415 1.00 96.62 175 GLY A N 1
ATOM 1390 C CA . GLY A 1 175 ? -11.536 -1.687 -11.738 1.00 96.62 175 GLY A CA 1
ATOM 1391 C C . GLY A 1 175 ? -10.668 -1.717 -10.470 1.00 96.62 175 GLY A C 1
ATOM 1392 O O . GLY A 1 175 ? -10.665 -0.751 -9.710 1.00 96.62 175 GLY A O 1
ATOM 1393 N N . LYS A 1 176 ? -9.911 -2.796 -10.230 1.00 97.62 176 LYS A N 1
ATOM 1394 C CA . LYS A 1 176 ? -9.057 -2.947 -9.047 1.00 97.62 176 LYS A CA 1
ATOM 1395 C C . LYS A 1 176 ? -7.788 -2.118 -9.198 1.00 97.62 176 LYS A C 1
ATOM 1397 O O . LYS A 1 176 ? -7.117 -2.146 -10.234 1.00 97.62 176 LYS A O 1
ATOM 1402 N N . LYS A 1 177 ? -7.422 -1.409 -8.135 1.00 97.62 177 LYS A N 1
ATOM 1403 C CA . LYS A 1 177 ? -6.192 -0.609 -8.083 1.00 97.62 177 LYS A CA 1
ATOM 1404 C C . LYS A 1 177 ? -4.993 -1.458 -7.675 1.00 97.62 177 LYS A C 1
ATOM 1406 O O . LYS A 1 177 ? -5.137 -2.408 -6.913 1.00 97.62 177 LYS A O 1
ATOM 1411 N N . ILE A 1 178 ? -3.804 -1.104 -8.161 1.00 98.44 178 ILE A N 1
ATOM 1412 C CA . ILE A 1 178 ? -2.553 -1.792 -7.810 1.00 98.44 178 ILE A CA 1
ATOM 1413 C C . ILE A 1 178 ? -1.549 -0.779 -7.267 1.00 98.44 178 ILE A C 1
ATOM 1415 O O . ILE A 1 178 ? -1.193 0.167 -7.961 1.00 98.44 178 ILE A O 1
ATOM 1419 N N . CYS A 1 179 ? -1.056 -1.009 -6.060 1.00 98.06 179 CYS A N 1
ATOM 1420 C CA . CYS A 1 179 ? 0.125 -0.394 -5.474 1.00 98.06 179 CYS A CA 1
ATOM 1421 C C . CYS A 1 179 ? 1.284 -1.394 -5.552 1.00 98.06 179 CYS A C 1
ATOM 1423 O O . CYS A 1 179 ? 1.066 -2.601 -5.439 1.00 98.06 179 CYS A O 1
ATOM 1425 N N . VAL A 1 180 ? 2.514 -0.917 -5.740 1.00 98.19 180 VAL A N 1
ATOM 1426 C CA . VAL A 1 180 ? 3.684 -1.799 -5.886 1.00 98.19 180 VAL A CA 1
ATOM 1427 C C . VAL A 1 180 ? 4.767 -1.446 -4.886 1.00 98.19 180 VAL A C 1
ATOM 1429 O O . VAL A 1 180 ? 5.117 -0.275 -4.756 1.00 98.19 180 VAL A O 1
ATOM 1432 N N . TRP A 1 181 ? 5.329 -2.450 -4.216 1.00 96.12 181 TRP A N 1
ATOM 1433 C CA . TRP A 1 181 ? 6.366 -2.269 -3.199 1.00 96.12 181 TRP A CA 1
ATOM 1434 C C . TRP A 1 181 ? 7.476 -3.328 -3.291 1.00 96.12 181 TRP A C 1
ATOM 1436 O O . TRP A 1 181 ? 7.317 -4.348 -3.944 1.00 96.12 181 TRP A O 1
ATOM 1446 N N . THR A 1 182 ? 8.647 -3.138 -2.694 1.00 94.50 182 THR A N 1
ATOM 1447 C CA . THR A 1 182 ? 9.301 -1.831 -2.551 1.00 94.50 182 THR A CA 1
ATOM 1448 C C . THR A 1 182 ? 10.131 -1.603 -3.810 1.00 94.50 182 THR A C 1
ATOM 1450 O O . THR A 1 182 ? 10.969 -2.434 -4.164 1.00 94.50 182 THR A O 1
ATOM 1453 N N . VAL A 1 183 ? 9.898 -0.496 -4.514 1.00 96.06 183 VAL A N 1
ATOM 1454 C CA . VAL A 1 183 ? 10.550 -0.220 -5.802 1.00 96.06 183 VAL A CA 1
ATOM 1455 C C . VAL A 1 183 ? 11.559 0.903 -5.627 1.00 96.06 183 VAL A C 1
ATOM 1457 O O . VAL A 1 183 ? 11.199 2.072 -5.570 1.00 96.06 183 VAL A O 1
ATOM 1460 N N . ASN A 1 184 ? 12.840 0.554 -5.547 1.00 95.69 184 ASN A N 1
ATOM 1461 C CA . ASN A 1 184 ? 13.933 1.516 -5.335 1.00 95.69 184 ASN A CA 1
ATOM 1462 C C . ASN A 1 184 ? 14.759 1.778 -6.596 1.00 95.69 184 ASN A C 1
ATOM 1464 O O . ASN A 1 184 ? 15.671 2.610 -6.588 1.00 95.69 184 ASN A O 1
ATOM 1468 N N . ASP A 1 185 ? 14.477 1.038 -7.662 1.00 95.31 185 ASP A N 1
ATOM 1469 C CA . ASP A 1 185 ? 15.205 1.127 -8.909 1.00 95.31 185 ASP A CA 1
ATOM 1470 C C . ASP A 1 185 ? 14.486 2.033 -9.926 1.00 95.31 185 ASP A C 1
ATOM 1472 O O . ASP A 1 185 ? 13.296 1.827 -10.172 1.00 95.31 185 ASP A O 1
ATOM 1476 N N . PRO A 1 186 ? 15.180 2.996 -10.564 1.00 95.69 186 PRO A N 1
ATOM 1477 C CA . PRO A 1 186 ? 14.566 3.898 -11.539 1.00 95.69 186 PRO A CA 1
ATOM 1478 C C . PRO A 1 186 ? 13.906 3.199 -12.737 1.00 95.69 186 PRO A C 1
ATOM 1480 O O . PRO A 1 186 ? 12.858 3.644 -13.203 1.00 95.69 186 PRO A O 1
ATOM 1483 N N . GLU A 1 187 ? 14.483 2.108 -13.249 1.00 94.94 187 GLU A N 1
ATOM 1484 C CA . GLU A 1 187 ? 13.892 1.394 -14.389 1.00 94.94 187 GLU A CA 1
ATOM 1485 C C . GLU A 1 187 ? 12.653 0.602 -13.965 1.00 94.94 187 GLU A C 1
ATOM 1487 O O . GLU A 1 187 ? 11.669 0.559 -14.702 1.00 94.94 187 GLU A O 1
ATOM 1492 N N . GLU A 1 188 ? 12.65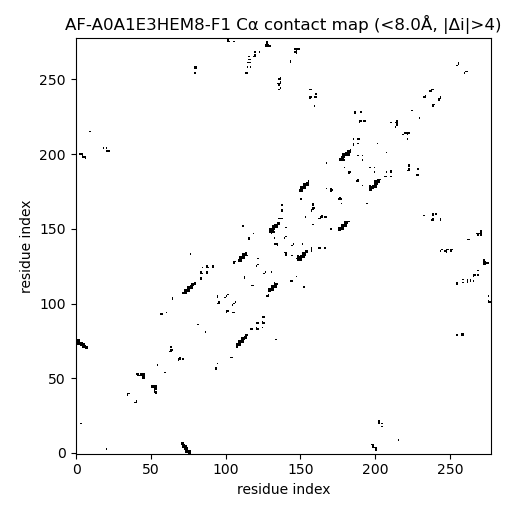4 0.032 -12.759 1.00 95.81 188 GLU A N 1
ATOM 1493 C CA . GLU A 1 188 ? 11.470 -0.622 -12.187 1.00 95.81 188 GLU A CA 1
ATOM 1494 C C . GLU A 1 188 ? 10.359 0.394 -11.882 1.00 95.81 188 GLU A C 1
ATOM 1496 O O . GLU A 1 188 ? 9.189 0.129 -12.146 1.00 95.81 188 GLU A O 1
ATOM 1501 N N . MET A 1 189 ? 10.709 1.598 -11.418 1.00 97.44 189 MET A N 1
ATOM 1502 C CA . MET A 1 189 ? 9.770 2.714 -11.258 1.00 97.44 189 MET A CA 1
ATOM 1503 C C . MET A 1 189 ? 9.118 3.097 -12.595 1.00 97.44 189 MET A C 1
ATOM 1505 O O . MET A 1 189 ? 7.891 3.207 -12.683 1.00 97.44 189 MET A O 1
ATOM 1509 N N . ARG A 1 190 ? 9.913 3.246 -13.665 1.00 97.12 190 ARG A N 1
ATOM 1510 C CA . ARG A 1 190 ? 9.389 3.473 -15.025 1.00 97.12 190 ARG A CA 1
ATOM 1511 C C . ARG A 1 190 ? 8.531 2.304 -15.498 1.00 97.12 190 ARG A C 1
ATOM 1513 O O . ARG A 1 190 ? 7.512 2.524 -16.147 1.00 97.12 190 ARG A O 1
ATOM 1520 N N . MET A 1 191 ? 8.899 1.070 -15.157 1.00 96.38 191 MET A N 1
ATOM 1521 C CA . MET A 1 191 ? 8.100 -0.111 -15.472 1.00 96.38 191 MET A CA 1
ATOM 1522 C C . MET A 1 191 ? 6.728 -0.069 -14.783 1.00 96.38 191 MET A C 1
ATOM 1524 O O . MET A 1 191 ? 5.710 -0.247 -15.450 1.00 96.38 191 MET A O 1
ATOM 1528 N N . CYS A 1 192 ? 6.675 0.266 -13.493 1.00 97.56 192 CYS A N 1
ATOM 1529 C CA . CYS A 1 192 ? 5.424 0.503 -12.771 1.00 97.56 192 CYS A CA 1
ATOM 1530 C C . CYS A 1 192 ? 4.573 1.593 -13.447 1.00 97.56 192 CYS A C 1
ATOM 1532 O O . CYS A 1 192 ? 3.370 1.410 -13.642 1.00 97.56 192 CYS A O 1
ATOM 1534 N N . ALA A 1 193 ? 5.193 2.694 -13.888 1.00 97.19 193 ALA A N 1
ATOM 1535 C CA . ALA A 1 193 ? 4.501 3.748 -14.630 1.00 97.19 193 ALA A CA 1
ATOM 1536 C C . ALA A 1 193 ? 3.946 3.267 -15.988 1.00 97.19 193 ALA A C 1
ATOM 1538 O O . ALA A 1 193 ? 2.829 3.638 -16.359 1.00 97.19 193 ALA A O 1
ATOM 1539 N N . ARG A 1 194 ? 4.678 2.409 -16.717 1.00 96.56 194 ARG A N 1
ATOM 1540 C CA . ARG A 1 194 ? 4.196 1.768 -17.959 1.00 96.56 194 ARG A CA 1
ATOM 1541 C C . ARG A 1 194 ? 3.012 0.842 -17.703 1.00 96.56 194 ARG A C 1
ATOM 1543 O O . ARG A 1 194 ? 2.095 0.792 -18.516 1.00 96.56 194 ARG A O 1
ATOM 1550 N N . TRP A 1 195 ? 3.019 0.121 -16.584 1.00 97.06 195 TRP A N 1
ATOM 1551 C CA . TRP A 1 195 ? 1.905 -0.737 -16.178 1.00 97.06 195 TRP A CA 1
ATOM 1552 C C . TRP A 1 195 ? 0.653 0.043 -15.766 1.00 97.06 195 TRP A C 1
ATOM 1554 O O . TRP A 1 195 ? -0.427 -0.542 -15.750 1.00 97.06 195 TRP A O 1
ATOM 1564 N N . GLY A 1 196 ? 0.781 1.337 -15.458 1.00 96.06 196 GLY A N 1
ATOM 1565 C CA . GLY A 1 196 ? -0.337 2.164 -15.007 1.00 96.06 196 GLY A CA 1
ATOM 1566 C C . GLY A 1 196 ? -0.816 1.790 -13.606 1.00 96.06 196 GLY A C 1
ATOM 1567 O O . GLY A 1 196 ? -2.017 1.793 -13.352 1.00 96.06 196 GLY A O 1
ATOM 1568 N N . VAL A 1 197 ? 0.113 1.422 -12.718 1.00 96.81 197 VAL A N 1
ATOM 1569 C CA . VAL A 1 197 ? -0.207 1.160 -11.308 1.00 96.81 197 VAL A CA 1
ATOM 1570 C C . VAL A 1 197 ? -0.642 2.455 -10.614 1.00 96.81 197 VAL A C 1
ATOM 1572 O O . VAL A 1 197 ? -0.204 3.543 -10.985 1.00 96.81 197 VAL A O 1
ATOM 1575 N N . GLU A 1 198 ? -1.496 2.335 -9.602 1.00 95.81 198 GLU A N 1
ATOM 1576 C CA . GLU A 1 198 ? -2.021 3.458 -8.819 1.00 95.81 198 GLU A CA 1
ATOM 1577 C C . GLU A 1 198 ? -0.904 4.152 -8.034 1.00 95.81 198 GLU A C 1
ATOM 1579 O O . GLU A 1 198 ? -0.836 5.380 -7.976 1.00 95.81 198 GLU A O 1
ATOM 1584 N N . SER A 1 199 ? 0.005 3.374 -7.440 1.00 94.94 199 SER A N 1
ATOM 1585 C CA . SER A 1 199 ? 1.109 3.938 -6.672 1.00 94.94 199 SER A CA 1
ATOM 1586 C C . SER A 1 199 ? 2.337 3.036 -6.588 1.00 94.94 199 SER A C 1
ATOM 1588 O O . SER A 1 199 ? 2.292 1.829 -6.837 1.00 94.94 199 SER A O 1
ATOM 1590 N N . VAL A 1 200 ? 3.454 3.658 -6.217 1.00 96.69 200 VAL A N 1
ATOM 1591 C CA . VAL A 1 200 ? 4.740 3.008 -5.972 1.00 96.69 200 VAL A CA 1
ATOM 1592 C C . VAL A 1 200 ? 5.175 3.342 -4.549 1.00 96.69 200 VAL A C 1
ATOM 1594 O O . VAL A 1 200 ? 5.236 4.514 -4.180 1.00 96.69 200 VAL A O 1
ATOM 1597 N N . ILE A 1 201 ? 5.473 2.315 -3.758 1.00 96.25 201 ILE A N 1
ATOM 1598 C CA . ILE A 1 201 ? 6.054 2.424 -2.419 1.00 96.25 201 ILE A CA 1
ATOM 1599 C C . ILE A 1 201 ? 7.567 2.251 -2.567 1.00 96.25 201 ILE A C 1
ATOM 1601 O O . ILE A 1 201 ? 8.040 1.273 -3.153 1.00 96.25 201 ILE A O 1
ATOM 1605 N N . THR A 1 202 ? 8.323 3.235 -2.089 1.00 96.75 202 THR A N 1
ATOM 1606 C CA . THR A 1 202 ? 9.761 3.353 -2.335 1.00 96.75 202 THR A CA 1
ATOM 1607 C C . THR A 1 202 ? 10.472 4.012 -1.164 1.00 96.75 202 THR A C 1
ATOM 1609 O O . THR A 1 202 ? 9.944 4.941 -0.556 1.00 96.75 202 THR A O 1
ATOM 1612 N N . ASP A 1 203 ? 11.709 3.588 -0.929 1.00 94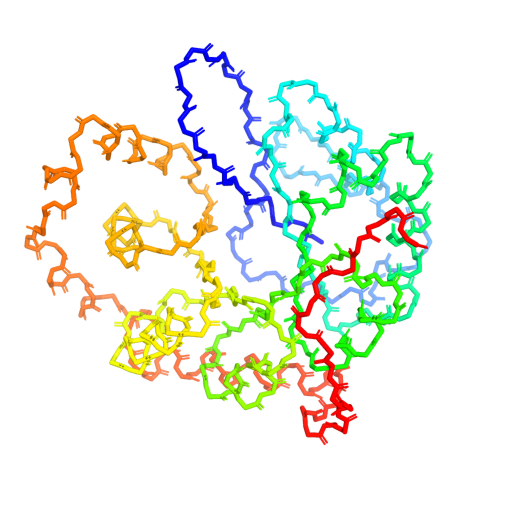.56 203 ASP A N 1
ATOM 1613 C CA . ASP A 1 203 ? 12.639 4.235 -0.004 1.00 94.56 203 ASP A CA 1
ATOM 1614 C C . ASP A 1 203 ? 13.329 5.449 -0.660 1.00 94.56 203 ASP A C 1
ATOM 1616 O O . ASP A 1 203 ? 14.051 6.194 -0.000 1.00 94.56 203 ASP A O 1
ATOM 1620 N N . LYS A 1 204 ? 13.118 5.662 -1.971 1.00 96.38 204 LYS A N 1
ATOM 1621 C CA . LYS A 1 204 ? 13.694 6.756 -2.772 1.00 96.38 204 LYS A CA 1
ATOM 1622 C C . LYS A 1 204 ? 12.608 7.666 -3.372 1.00 96.38 204 LYS A C 1
ATOM 1624 O O . LYS A 1 204 ? 12.493 7.761 -4.600 1.00 96.38 204 LYS A O 1
ATOM 1629 N N . PRO A 1 205 ? 11.811 8.364 -2.540 1.00 93.88 205 PRO A N 1
ATOM 1630 C CA . PRO A 1 205 ? 10.708 9.201 -3.014 1.00 93.88 205 PRO A CA 1
ATOM 1631 C C . PRO A 1 205 ? 11.165 10.353 -3.920 1.00 93.88 205 PRO A C 1
ATOM 1633 O O . PRO A 1 205 ? 10.436 10.726 -4.838 1.00 93.88 205 PRO A O 1
ATOM 1636 N N . ASP A 1 206 ? 12.375 10.880 -3.726 1.00 95.75 206 ASP A N 1
ATOM 1637 C CA . ASP A 1 206 ? 12.916 11.965 -4.557 1.00 95.75 206 ASP A CA 1
ATOM 1638 C C . ASP A 1 206 ? 13.211 11.502 -5.987 1.00 95.75 206 ASP A C 1
ATOM 1640 O O . ASP A 1 206 ? 12.884 12.192 -6.949 1.00 95.75 206 ASP A O 1
ATOM 1644 N N . VAL A 1 207 ? 13.740 10.284 -6.144 1.00 96.69 207 VAL A N 1
ATOM 1645 C CA . VAL A 1 207 ? 13.959 9.672 -7.464 1.00 96.69 207 VAL A CA 1
ATOM 1646 C C . VAL A 1 207 ? 12.626 9.471 -8.178 1.00 96.69 207 VAL A C 1
ATOM 1648 O O . VAL A 1 207 ? 12.493 9.796 -9.358 1.00 96.69 207 VAL A O 1
ATOM 1651 N N . TRP A 1 208 ? 11.618 8.980 -7.454 1.00 96.06 208 TRP A N 1
ATOM 1652 C CA . TRP A 1 208 ? 10.279 8.811 -8.007 1.00 96.06 208 TRP A CA 1
ATOM 1653 C C . TRP A 1 208 ? 9.648 10.145 -8.420 1.00 96.06 208 TRP A C 1
ATOM 1655 O O . TRP A 1 208 ? 9.023 10.223 -9.478 1.00 96.06 208 TRP A O 1
ATOM 1665 N N . ARG A 1 209 ? 9.857 11.210 -7.635 1.00 94.81 209 ARG A N 1
ATOM 1666 C CA . ARG A 1 209 ? 9.409 12.569 -7.968 1.00 94.81 209 ARG A CA 1
ATOM 1667 C C . ARG A 1 209 ? 10.023 13.056 -9.279 1.00 94.81 209 ARG A C 1
ATOM 1669 O O . ARG A 1 209 ? 9.281 13.528 -10.134 1.00 94.81 209 ARG A O 1
ATOM 1676 N N . THR A 1 210 ? 11.333 12.896 -9.464 1.00 97.19 210 THR A N 1
ATOM 1677 C CA . THR A 1 210 ? 12.009 13.265 -10.718 1.00 97.19 210 THR A CA 1
ATOM 1678 C C . THR A 1 210 ? 11.436 12.499 -11.907 1.00 97.19 210 THR A C 1
ATOM 1680 O O . THR A 1 210 ? 11.068 13.105 -12.906 1.00 97.19 210 THR A O 1
ATOM 1683 N N . ILE A 1 211 ? 11.250 11.181 -11.776 1.00 96.38 211 ILE A N 1
ATOM 1684 C CA . ILE A 1 211 ? 10.661 10.360 -12.845 1.00 96.38 211 ILE A CA 1
ATOM 1685 C C . ILE A 1 211 ? 9.233 10.812 -13.178 1.00 96.38 211 ILE A C 1
ATOM 1687 O O . ILE A 1 211 ? 8.865 10.848 -14.350 1.00 96.38 211 ILE A O 1
ATOM 1691 N N . LYS A 1 212 ? 8.417 11.174 -12.179 1.00 95.44 212 LYS A N 1
ATOM 1692 C CA . LYS A 1 212 ? 7.077 11.722 -12.432 1.00 95.44 212 LYS A CA 1
ATOM 1693 C C . LYS A 1 212 ? 7.127 13.037 -13.209 1.00 95.44 212 LYS A C 1
ATOM 1695 O O . LYS A 1 212 ? 6.355 13.181 -14.150 1.00 95.44 212 LYS A O 1
ATOM 1700 N N . LEU A 1 213 ? 8.035 13.949 -12.863 1.00 96.75 213 LEU A N 1
ATOM 1701 C CA . LEU A 1 213 ? 8.215 15.209 -13.596 1.00 96.75 213 LEU A CA 1
ATOM 1702 C C . LEU A 1 213 ? 8.651 14.965 -15.049 1.00 96.75 213 LEU A C 1
ATOM 1704 O O . LEU A 1 213 ? 8.123 15.601 -15.962 1.00 96.75 213 LEU A O 1
ATOM 1708 N N . ASP A 1 214 ? 9.545 14.000 -15.282 1.00 96.50 214 ASP A N 1
ATOM 1709 C CA . ASP A 1 214 ? 9.938 13.590 -16.636 1.00 96.50 214 ASP A CA 1
ATOM 1710 C C . ASP A 1 214 ? 8.730 13.061 -17.428 1.00 96.50 214 ASP A C 1
ATOM 1712 O O . ASP A 1 214 ? 8.543 13.410 -18.593 1.00 96.50 214 ASP A O 1
ATOM 1716 N N . ILE A 1 215 ? 7.883 12.239 -16.793 1.00 96.69 215 ILE A N 1
ATOM 1717 C CA . ILE A 1 215 ? 6.661 11.682 -17.395 1.00 96.69 215 ILE A CA 1
ATOM 1718 C C . ILE A 1 215 ? 5.638 12.777 -17.715 1.00 96.69 215 ILE A C 1
ATOM 1720 O O . ILE A 1 215 ? 4.981 12.701 -18.753 1.00 96.69 215 ILE A O 1
ATOM 1724 N N . GLU A 1 216 ? 5.474 13.762 -16.832 1.00 95.75 216 GLU A N 1
ATOM 1725 C CA . GLU A 1 216 ? 4.583 14.908 -17.047 1.00 95.75 216 GLU A CA 1
ATOM 1726 C C . GLU A 1 216 ? 5.083 15.808 -18.185 1.00 95.75 216 GLU A C 1
ATOM 1728 O O . GLU A 1 216 ? 4.273 16.343 -18.938 1.00 95.75 216 GLU A O 1
ATOM 1733 N N . THR A 1 217 ? 6.404 15.937 -18.340 1.00 97.00 217 THR A N 1
ATOM 1734 C CA . THR A 1 217 ? 7.028 16.739 -19.402 1.00 97.00 217 THR A CA 1
ATOM 1735 C C . THR A 1 217 ? 6.922 16.057 -20.766 1.00 97.00 217 THR A C 1
ATOM 1737 O O . THR A 1 217 ? 6.479 16.670 -21.734 1.00 97.00 217 THR A O 1
ATOM 1740 N N . ASP A 1 218 ? 7.329 14.788 -20.858 1.00 96.38 218 ASP A N 1
ATOM 1741 C CA . ASP A 1 218 ? 7.234 13.983 -22.077 1.00 96.38 218 ASP A CA 1
ATOM 1742 C C . ASP A 1 218 ? 7.138 12.496 -21.720 1.00 96.38 218 ASP A C 1
ATOM 1744 O O . ASP A 1 218 ? 8.136 11.781 -21.575 1.00 96.38 218 ASP A O 1
ATOM 1748 N N . ARG A 1 219 ? 5.900 12.004 -21.618 1.00 95.38 219 ARG A N 1
ATOM 1749 C CA . ARG A 1 219 ? 5.612 10.603 -21.292 1.00 95.38 219 ARG A CA 1
ATOM 1750 C C . ARG A 1 219 ? 6.238 9.627 -22.284 1.00 95.38 219 ARG A C 1
ATOM 1752 O O . ARG A 1 219 ? 6.711 8.568 -21.866 1.00 95.38 219 ARG A O 1
ATOM 1759 N N . ALA A 1 220 ? 6.212 9.941 -23.580 1.00 95.81 220 ALA A N 1
ATOM 1760 C CA . ALA A 1 220 ? 6.684 9.031 -24.618 1.00 95.81 220 ALA A CA 1
ATOM 1761 C C . ALA A 1 220 ? 8.201 8.848 -24.522 1.00 95.81 220 ALA A C 1
ATOM 1763 O O . ALA A 1 220 ? 8.692 7.718 -24.563 1.00 95.81 220 ALA A O 1
ATOM 1764 N N . LYS A 1 221 ? 8.934 9.945 -24.311 1.00 95.50 221 LYS A N 1
ATOM 1765 C CA . LYS A 1 221 ? 10.380 9.921 -24.091 1.00 95.50 221 LYS A CA 1
ATOM 1766 C C . LYS A 1 221 ? 10.743 9.299 -22.745 1.00 95.50 221 LYS A C 1
ATOM 1768 O O . LYS A 1 221 ? 11.581 8.400 -22.712 1.00 95.50 221 LYS A O 1
ATOM 1773 N N . ALA A 1 222 ? 10.102 9.723 -21.655 1.00 95.00 222 ALA A N 1
ATOM 1774 C CA . ALA A 1 222 ? 10.419 9.271 -20.299 1.00 95.00 222 ALA A CA 1
ATOM 1775 C C . ALA A 1 222 ? 10.167 7.770 -20.092 1.00 95.00 222 ALA A C 1
ATOM 1777 O O . ALA A 1 222 ? 10.891 7.112 -19.343 1.00 95.00 222 ALA A O 1
ATOM 1778 N N . LEU A 1 223 ? 9.149 7.217 -20.762 1.00 96.06 223 LEU A N 1
ATOM 1779 C CA . LEU A 1 223 ? 8.794 5.802 -20.670 1.00 96.06 223 LEU A CA 1
ATOM 1780 C C . LEU A 1 223 ? 9.301 4.965 -21.845 1.00 96.06 223 LEU A C 1
ATOM 1782 O O . LEU A 1 223 ? 9.013 3.766 -21.875 1.00 96.06 223 LEU A O 1
ATOM 1786 N N . LYS A 1 224 ? 10.086 5.523 -22.775 1.00 95.06 224 LYS A N 1
ATOM 1787 C CA . LYS A 1 224 ? 10.661 4.757 -23.889 1.00 95.06 224 LYS A CA 1
ATOM 1788 C C . LYS A 1 224 ? 11.483 3.574 -23.349 1.00 95.06 224 LYS A C 1
ATOM 1790 O O . LYS A 1 224 ? 12.365 3.785 -22.515 1.00 95.06 224 LYS A O 1
ATOM 1795 N N . PRO A 1 225 ? 11.194 2.322 -23.754 1.00 93.75 225 PRO A N 1
ATOM 1796 C CA . PRO A 1 225 ? 11.997 1.170 -23.360 1.00 93.75 225 PRO A CA 1
ATOM 1797 C C . PRO A 1 225 ? 13.459 1.337 -23.764 1.00 93.75 225 PRO A C 1
ATOM 1799 O O . PRO A 1 225 ? 13.767 1.713 -24.894 1.00 93.75 225 PRO A O 1
ATOM 1802 N N . THR A 1 226 ? 14.354 1.044 -22.828 1.00 92.44 226 THR A N 1
ATOM 1803 C CA . THR A 1 226 ? 15.805 1.038 -23.038 1.00 92.44 226 THR A CA 1
ATOM 1804 C C . THR A 1 226 ? 16.312 -0.401 -23.094 1.00 92.44 226 THR A C 1
ATOM 1806 O O . THR A 1 226 ? 15.582 -1.338 -22.777 1.00 92.44 226 THR A O 1
ATOM 1809 N N . LEU A 1 227 ? 17.586 -0.613 -23.424 1.00 91.94 227 LEU A N 1
ATOM 1810 C CA . LEU A 1 227 ? 18.185 -1.946 -23.315 1.00 91.94 227 LEU A CA 1
ATOM 1811 C C . LEU A 1 227 ? 18.091 -2.500 -21.878 1.00 91.94 227 LEU A C 1
ATOM 1813 O O . LEU A 1 227 ? 17.812 -3.682 -21.677 1.00 91.94 227 LEU A O 1
ATOM 1817 N N . GLN A 1 228 ? 18.237 -1.630 -20.870 1.00 89.88 228 GLN A N 1
ATOM 1818 C CA . GLN A 1 228 ? 18.102 -2.011 -19.461 1.00 89.88 228 GLN A CA 1
ATOM 1819 C C . GLN A 1 228 ? 16.699 -2.525 -19.138 1.00 89.88 228 GLN A C 1
ATOM 1821 O O . GLN A 1 228 ? 16.576 -3.490 -18.389 1.00 89.88 228 GLN A O 1
ATOM 1826 N N . THR A 1 229 ? 15.657 -1.942 -19.739 1.00 91.00 229 THR A N 1
ATOM 1827 C CA . THR A 1 229 ? 14.273 -2.412 -19.579 1.00 91.00 229 THR A CA 1
ATOM 1828 C C . THR A 1 229 ? 14.132 -3.905 -19.907 1.00 91.00 229 THR A C 1
ATOM 1830 O O . THR A 1 229 ? 13.396 -4.603 -19.215 1.00 91.00 229 THR A O 1
ATOM 1833 N N . TYR A 1 230 ? 14.837 -4.397 -20.930 1.00 90.38 230 TYR A N 1
ATOM 1834 C CA . TYR A 1 230 ? 14.728 -5.788 -21.377 1.00 90.38 230 TYR A CA 1
ATOM 1835 C C . TYR A 1 230 ? 15.691 -6.732 -20.660 1.00 90.38 230 TYR A C 1
ATOM 1837 O O . TYR A 1 230 ? 15.322 -7.858 -20.355 1.00 90.38 230 TYR A O 1
ATOM 1845 N N . ILE A 1 231 ? 16.915 -6.289 -20.372 1.00 90.50 231 ILE A N 1
ATOM 1846 C CA . ILE A 1 231 ? 17.954 -7.167 -19.818 1.00 90.50 231 ILE A CA 1
ATOM 1847 C C . ILE A 1 231 ? 17.836 -7.299 -18.294 1.00 90.50 231 ILE A C 1
ATOM 1849 O O . ILE A 1 231 ? 17.983 -8.385 -17.732 1.00 90.50 231 ILE A O 1
ATOM 1853 N N . LYS A 1 232 ? 17.562 -6.193 -17.600 1.00 87.44 232 LYS A N 1
ATOM 1854 C CA . LYS A 1 232 ? 17.630 -6.118 -16.136 1.00 87.44 232 LYS A CA 1
ATOM 1855 C C . LYS A 1 232 ? 16.714 -7.097 -15.393 1.00 87.44 232 LYS A C 1
ATOM 1857 O O . LYS A 1 232 ? 17.170 -7.628 -14.378 1.00 87.44 232 LYS A O 1
ATOM 1862 N N . PRO A 1 233 ? 15.478 -7.384 -15.855 1.00 87.69 233 PRO A N 1
ATOM 1863 C CA . PRO A 1 233 ? 14.635 -8.387 -15.212 1.00 87.69 233 PRO A CA 1
ATOM 1864 C C . PRO A 1 233 ? 15.323 -9.749 -15.062 1.00 87.69 233 PRO A C 1
ATOM 1866 O O . PRO A 1 233 ? 15.150 -10.391 -14.035 1.00 87.69 233 PRO A O 1
ATOM 1869 N N . PHE A 1 234 ? 16.160 -10.148 -16.023 1.00 87.12 234 PHE A N 1
ATOM 1870 C CA . PHE A 1 234 ? 16.851 -11.441 -16.012 1.00 87.12 234 PHE A CA 1
ATOM 1871 C C . PHE A 1 234 ? 18.142 -11.436 -15.183 1.00 87.12 234 PHE A C 1
ATOM 1873 O O . PHE A 1 234 ? 18.530 -12.471 -14.646 1.00 87.12 234 PHE A O 1
ATOM 1880 N N . LEU A 1 235 ? 18.789 -10.275 -15.040 1.00 89.44 235 LEU A N 1
ATOM 1881 C CA . LEU A 1 235 ? 20.041 -10.138 -14.285 1.00 89.44 235 LEU A CA 1
ATOM 1882 C C . LEU A 1 235 ? 19.840 -10.051 -12.769 1.00 89.44 235 LEU A C 1
ATOM 1884 O O . LEU A 1 235 ? 20.776 -10.286 -12.007 1.00 89.44 235 LEU A O 1
ATOM 1888 N N . SER A 1 236 ? 18.646 -9.678 -12.308 1.00 89.25 236 SER A N 1
ATOM 1889 C CA . SER A 1 236 ? 18.389 -9.505 -10.880 1.00 89.25 236 SER A CA 1
ATOM 1890 C C . SER A 1 236 ? 17.796 -10.769 -10.265 1.00 89.25 236 SER A C 1
ATOM 1892 O O . SER A 1 236 ? 16.662 -11.134 -10.572 1.00 89.25 236 SER A O 1
ATOM 1894 N N . LYS A 1 237 ? 18.529 -11.385 -9.327 1.00 89.44 237 LYS A N 1
ATOM 1895 C CA . LYS A 1 237 ? 18.101 -12.595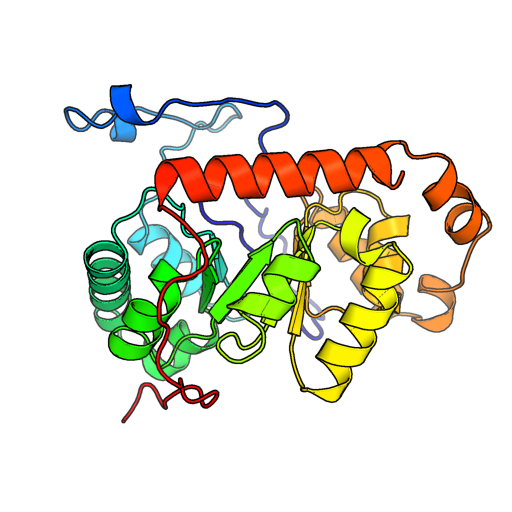 -8.602 1.00 89.44 237 LYS A CA 1
ATOM 1896 C C . LYS A 1 237 ? 16.688 -12.487 -8.017 1.00 89.44 237 LYS A C 1
ATOM 1898 O O . LYS A 1 237 ? 15.947 -13.459 -8.064 1.00 89.44 237 LYS A O 1
ATOM 1903 N N . LYS A 1 238 ? 16.290 -11.309 -7.522 1.00 89.94 238 LYS A N 1
ATOM 1904 C CA . LYS A 1 238 ? 14.962 -11.094 -6.916 1.00 89.94 238 LYS A CA 1
ATOM 1905 C C . LYS A 1 238 ? 13.792 -11.329 -7.881 1.00 89.94 238 LYS A C 1
ATOM 1907 O O . LYS A 1 238 ? 12.673 -11.539 -7.438 1.00 89.94 238 LYS A O 1
ATOM 1912 N N . ASN A 1 239 ? 14.041 -11.248 -9.190 1.00 90.81 239 ASN A N 1
ATOM 1913 C CA . ASN A 1 239 ? 13.037 -11.460 -10.233 1.00 90.81 239 ASN A CA 1
ATOM 1914 C C . ASN A 1 239 ? 13.016 -12.914 -10.731 1.00 90.81 239 ASN A C 1
ATOM 1916 O O . ASN A 1 239 ? 12.189 -13.265 -11.572 1.00 90.81 239 ASN A O 1
ATOM 1920 N N . TRP A 1 240 ? 13.917 -13.7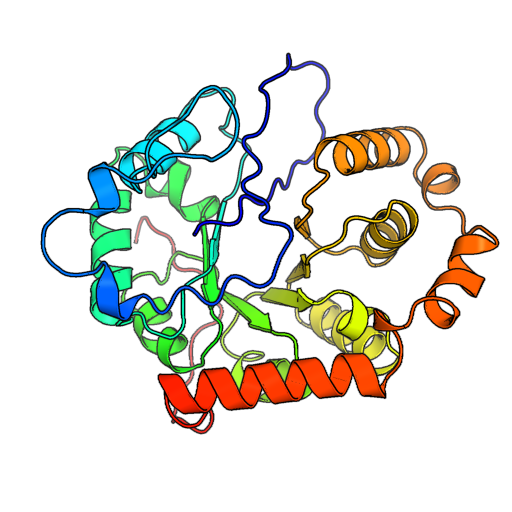68 -10.239 1.00 92.56 240 TRP A N 1
ATOM 1921 C CA . TRP A 1 240 ? 13.917 -15.185 -10.573 1.00 92.56 240 TRP A CA 1
ATOM 1922 C C . TRP A 1 240 ? 12.759 -15.894 -9.882 1.00 92.56 240 TRP A C 1
ATOM 1924 O O . TRP A 1 240 ? 12.471 -15.652 -8.709 1.00 92.56 240 TRP A O 1
ATOM 1934 N N . TRP A 1 241 ? 12.117 -16.800 -10.618 1.00 91.00 241 TRP A N 1
ATOM 1935 C CA . TRP A 1 241 ? 10.859 -17.413 -10.200 1.00 91.00 241 TRP A CA 1
ATOM 1936 C C . TRP A 1 241 ? 10.933 -18.145 -8.868 1.00 91.00 241 TRP A C 1
ATOM 1938 O O . TRP A 1 241 ? 10.053 -17.980 -8.031 1.00 91.00 241 TRP A O 1
ATOM 1948 N N . PHE A 1 242 ? 12.020 -18.864 -8.620 1.00 91.81 242 PHE A N 1
ATOM 1949 C CA . PHE A 1 242 ? 12.216 -19.571 -7.362 1.00 91.81 242 PHE A CA 1
ATOM 1950 C C . PHE A 1 242 ? 12.501 -18.635 -6.179 1.00 91.81 242 PHE A C 1
ATOM 1952 O O . PHE A 1 242 ? 12.163 -18.976 -5.050 1.00 91.81 242 PHE A O 1
ATOM 1959 N N . ASP A 1 243 ? 13.108 -17.461 -6.398 1.00 92.88 243 ASP A N 1
ATOM 1960 C CA . ASP A 1 243 ? 13.391 -16.533 -5.296 1.00 92.88 243 ASP A CA 1
ATOM 1961 C C . ASP A 1 243 ? 12.110 -15.847 -4.835 1.00 92.88 243 ASP A C 1
ATOM 1963 O O . ASP A 1 243 ? 11.825 -15.781 -3.639 1.00 92.88 243 ASP A O 1
ATOM 1967 N N . TYR A 1 244 ? 11.298 -15.402 -5.792 1.00 90.81 244 TYR A N 1
ATOM 1968 C CA . TYR A 1 244 ? 10.047 -14.747 -5.474 1.00 90.81 244 TYR A CA 1
ATOM 1969 C C . TYR A 1 244 ? 9.015 -15.763 -4.938 1.00 90.81 244 TYR A C 1
ATOM 1971 O O . TYR A 1 244 ? 8.348 -15.472 -3.949 1.00 90.81 244 TYR A O 1
ATOM 1979 N N . GLN A 1 245 ? 8.942 -16.989 -5.472 1.00 92.81 245 GLN A N 1
ATOM 1980 C CA . GLN A 1 245 ? 8.070 -18.035 -4.912 1.00 92.81 245 GLN A CA 1
ATOM 1981 C C . GLN A 1 245 ? 8.471 -18.440 -3.491 1.00 92.81 245 GLN A C 1
ATOM 1983 O O . GLN A 1 245 ? 7.603 -18.676 -2.654 1.00 92.81 245 GLN A O 1
ATOM 1988 N N . ARG A 1 246 ? 9.774 -18.482 -3.186 1.00 95.44 246 ARG A N 1
ATOM 1989 C CA . ARG A 1 246 ? 10.247 -18.708 -1.815 1.00 95.44 246 ARG A CA 1
ATOM 1990 C C . ARG A 1 246 ? 9.725 -17.624 -0.869 1.00 95.44 246 ARG A C 1
ATOM 1992 O O . ARG A 1 246 ? 9.252 -17.965 0.207 1.00 95.44 246 ARG A O 1
ATOM 1999 N N . LEU A 1 247 ? 9.786 -16.349 -1.266 1.00 94.19 247 LEU A N 1
ATOM 2000 C CA . LEU A 1 247 ? 9.263 -15.238 -0.460 1.00 94.19 247 LEU A CA 1
ATOM 2001 C C . LEU A 1 247 ? 7.741 -15.320 -0.269 1.00 94.19 247 LEU A C 1
ATOM 2003 O O . LEU A 1 247 ? 7.272 -15.111 0.842 1.00 94.19 247 LEU A O 1
ATOM 2007 N N . ALA A 1 248 ? 6.991 -15.670 -1.318 1.00 94.88 248 ALA A N 1
ATOM 2008 C CA . ALA A 1 248 ? 5.544 -15.899 -1.248 1.00 94.88 248 ALA A CA 1
ATOM 2009 C C . ALA A 1 248 ? 5.182 -17.015 -0.248 1.00 94.88 248 ALA A C 1
ATOM 2011 O O . ALA A 1 248 ? 4.252 -16.893 0.551 1.00 94.88 248 ALA A O 1
ATOM 2012 N N . ARG A 1 249 ? 5.969 -18.098 -0.241 1.00 96.19 249 ARG A N 1
ATOM 2013 C CA . ARG A 1 249 ? 5.811 -19.188 0.724 1.00 96.19 249 ARG A CA 1
ATOM 2014 C C . ARG A 1 249 ? 6.150 -18.746 2.149 1.00 96.19 249 ARG A C 1
ATOM 2016 O O . ARG A 1 249 ? 5.362 -18.998 3.049 1.00 96.19 249 ARG A O 1
ATOM 2023 N N . GLU A 1 250 ? 7.284 -18.072 2.349 1.00 96.25 250 GLU A N 1
ATOM 2024 C CA . GLU A 1 250 ? 7.701 -17.556 3.665 1.00 96.25 250 GLU A CA 1
ATOM 2025 C C . GLU A 1 250 ? 6.671 -16.577 4.251 1.00 96.25 250 GLU A C 1
ATOM 2027 O O . GLU A 1 250 ? 6.399 -16.612 5.449 1.00 96.25 250 GLU A O 1
ATOM 2032 N N . GLU A 1 251 ? 6.083 -15.721 3.409 1.00 95.44 251 GLU A N 1
ATOM 2033 C CA . GLU A 1 251 ? 4.957 -14.861 3.776 1.00 95.44 251 GLU A CA 1
ATOM 2034 C C . GLU A 1 251 ? 3.764 -15.697 4.243 1.00 95.44 251 GLU A C 1
ATOM 2036 O O . GLU A 1 251 ? 3.269 -15.478 5.345 1.00 95.44 251 GLU A O 1
ATOM 2041 N N . THR A 1 252 ? 3.316 -16.654 3.428 1.00 94.62 252 THR A N 1
ATOM 2042 C CA . THR A 1 252 ? 2.144 -17.484 3.741 1.00 94.62 252 THR A CA 1
ATOM 2043 C C . THR A 1 252 ? 2.338 -18.246 5.049 1.00 94.62 252 THR A C 1
ATOM 2045 O O . THR A 1 252 ? 1.499 -18.152 5.939 1.00 94.62 252 THR A O 1
ATOM 2048 N N . GLU A 1 253 ? 3.482 -18.914 5.215 1.00 96.19 253 GLU A N 1
ATOM 2049 C CA . GLU A 1 253 ? 3.832 -19.652 6.434 1.00 96.19 253 GLU A CA 1
ATOM 2050 C C . GLU A 1 253 ? 3.846 -18.747 7.675 1.00 96.19 253 GLU A C 1
ATOM 2052 O O . GLU A 1 253 ? 3.415 -19.152 8.755 1.00 96.19 253 GLU A O 1
ATOM 2057 N N . TYR A 1 254 ? 4.345 -17.514 7.547 1.00 96.19 254 TYR A N 1
ATOM 2058 C CA . TYR A 1 254 ? 4.313 -16.540 8.635 1.00 96.19 254 TYR A CA 1
ATOM 2059 C C . TYR A 1 254 ? 2.885 -16.106 8.966 1.00 96.19 254 TYR A C 1
ATOM 2061 O O . TYR A 1 254 ? 2.497 -16.148 10.131 1.00 96.19 254 TYR A O 1
ATOM 2069 N N . LEU A 1 255 ? 2.099 -15.717 7.964 1.00 96.44 255 LEU A N 1
ATOM 2070 C CA . LEU A 1 255 ? 0.738 -15.230 8.174 1.00 96.44 255 LEU A CA 1
ATOM 2071 C C . LEU A 1 255 ? -0.163 -16.321 8.764 1.00 96.44 255 LEU A C 1
ATOM 2073 O O . LEU A 1 255 ? -0.917 -16.036 9.693 1.00 96.44 255 LEU A O 1
ATOM 2077 N N . GLU A 1 256 ? -0.025 -17.567 8.303 1.00 96.31 256 GLU A N 1
ATOM 2078 C CA . GLU A 1 256 ? -0.779 -18.698 8.844 1.00 96.31 256 GLU A CA 1
ATOM 2079 C C . GLU A 1 256 ? -0.373 -19.059 10.270 1.00 96.31 256 GLU A C 1
ATOM 2081 O O . GLU A 1 256 ? -1.226 -19.389 11.096 1.00 96.31 256 GLU A O 1
ATOM 2086 N N . ARG A 1 257 ? 0.919 -18.950 10.595 1.00 96.44 257 ARG A N 1
ATOM 2087 C CA . ARG A 1 257 ? 1.398 -19.170 11.962 1.00 96.44 257 ARG A CA 1
ATOM 2088 C C . ARG A 1 257 ? 0.804 -18.163 12.947 1.00 96.44 257 ARG A C 1
ATOM 2090 O O . ARG A 1 257 ? 0.450 -18.553 14.054 1.00 96.44 257 ARG A O 1
ATOM 2097 N N . GLU A 1 258 ? 0.708 -16.890 12.566 1.00 94.88 258 GLU A N 1
ATOM 2098 C CA . GLU A 1 258 ? 0.253 -15.829 13.477 1.00 94.88 258 GLU A CA 1
ATOM 2099 C C . GLU A 1 258 ? -1.278 -15.669 13.526 1.00 94.88 258 GLU A C 1
ATOM 2101 O O . GLU A 1 258 ? -1.822 -15.246 14.547 1.00 94.88 258 GLU A O 1
ATOM 2106 N N . ALA A 1 259 ? -1.996 -15.959 12.435 1.00 93.75 259 ALA A N 1
ATOM 2107 C CA . ALA A 1 259 ? -3.437 -15.698 12.324 1.00 93.75 259 ALA A CA 1
ATOM 2108 C C . ALA A 1 259 ? -4.305 -16.923 12.001 1.00 93.75 259 ALA A C 1
ATOM 2110 O O . ALA A 1 259 ? -5.529 -16.778 11.939 1.00 93.75 259 ALA A O 1
ATOM 2111 N N . GLY A 1 260 ? -3.709 -18.106 11.851 1.00 95.56 260 GLY A N 1
ATOM 2112 C CA . GLY A 1 260 ? -4.396 -19.305 11.381 1.00 95.56 260 GLY A CA 1
ATOM 2113 C C . GLY A 1 260 ? -4.544 -19.332 9.860 1.00 95.56 260 GLY A C 1
ATOM 2114 O O . GLY A 1 260 ? -4.044 -18.466 9.154 1.00 95.56 260 GLY A O 1
ATOM 2115 N N . THR A 1 261 ? -5.228 -20.351 9.343 1.00 95.81 261 THR A N 1
ATOM 2116 C CA . THR A 1 261 ? -5.403 -20.535 7.894 1.00 95.81 261 THR A CA 1
ATOM 2117 C C . THR A 1 261 ? -6.118 -19.357 7.219 1.00 95.81 261 THR A C 1
ATOM 2119 O O . THR A 1 261 ? -6.969 -18.695 7.816 1.00 95.81 261 THR A O 1
ATOM 2122 N N . PHE A 1 262 ? -5.829 -19.150 5.933 1.00 95.44 262 PHE A N 1
ATOM 2123 C CA . PHE A 1 262 ? -6.567 -18.220 5.078 1.00 95.44 262 PHE A CA 1
ATOM 2124 C C . PHE A 1 262 ? -7.968 -18.723 4.707 1.00 95.44 262 PHE A C 1
ATOM 2126 O O . PHE A 1 262 ? -8.821 -17.909 4.347 1.00 95.44 262 PHE A O 1
ATOM 2133 N N . ASP A 1 263 ? -8.226 -20.035 4.792 1.00 94.44 263 ASP A N 1
ATOM 2134 C CA . ASP A 1 263 ? -9.521 -20.660 4.486 1.00 94.44 263 ASP A CA 1
ATOM 2135 C C . ASP A 1 263 ? -10.551 -20.427 5.610 1.00 94.44 263 ASP A C 1
ATOM 2137 O O . ASP A 1 263 ? -11.153 -21.353 6.154 1.00 94.44 263 ASP A O 1
ATOM 2141 N N . ILE A 1 264 ? -10.763 -19.159 5.964 1.00 93.31 264 ILE A N 1
ATOM 2142 C CA . ILE A 1 264 ? -11.841 -18.726 6.850 1.00 93.31 264 ILE A CA 1
ATOM 2143 C C . ILE A 1 264 ? -13.076 -18.356 6.031 1.00 93.31 264 ILE A C 1
ATOM 2145 O O . ILE A 1 264 ? -12.986 -17.847 4.912 1.00 93.31 264 ILE A O 1
ATOM 2149 N N . GLN A 1 265 ? -14.253 -18.566 6.612 1.00 88.56 265 GLN A N 1
ATOM 2150 C CA . GLN A 1 265 ? -15.501 -18.171 5.978 1.00 88.56 265 GLN A CA 1
ATOM 2151 C C . GLN A 1 265 ? -15.650 -16.646 6.023 1.00 88.56 265 GLN A C 1
ATOM 2153 O O . GLN A 1 265 ? -15.950 -16.063 7.064 1.00 88.56 265 GLN A O 1
ATOM 2158 N N . VAL A 1 266 ? -15.449 -16.000 4.876 1.00 90.31 266 VAL A N 1
ATOM 2159 C CA . VAL A 1 266 ? -15.736 -14.576 4.686 1.00 90.31 266 VAL A CA 1
ATOM 2160 C C . VAL A 1 266 ? -17.107 -14.471 4.006 1.00 90.31 266 VAL A C 1
ATOM 2162 O O . VAL A 1 266 ? -17.262 -15.000 2.903 1.00 90.31 266 VAL A O 1
ATOM 2165 N N . PRO A 1 267 ? -18.120 -13.850 4.642 1.00 90.50 267 PRO A N 1
ATOM 2166 C CA . PRO A 1 267 ? -19.415 -13.631 4.007 1.00 90.50 267 PRO A CA 1
ATOM 2167 C C . PRO A 1 267 ? -19.259 -12.743 2.768 1.00 90.50 267 PRO A C 1
ATOM 2169 O O . PRO A 1 267 ? -18.247 -12.065 2.600 1.00 90.50 267 PRO A O 1
ATOM 2172 N N . HIS A 1 268 ? -20.270 -12.723 1.900 1.00 90.00 268 HIS A N 1
ATOM 2173 C CA . HIS A 1 268 ? -20.278 -11.775 0.791 1.00 90.00 268 HIS A CA 1
ATOM 2174 C C . HIS A 1 268 ? -20.200 -10.340 1.331 1.00 90.00 268 HIS A C 1
ATOM 2176 O O . HIS A 1 268 ? -20.968 -9.960 2.215 1.00 90.00 268 HIS A O 1
ATOM 2182 N N . VAL A 1 269 ? -19.276 -9.556 0.783 1.00 89.62 269 VAL A N 1
ATOM 2183 C CA . VAL A 1 269 ? -19.033 -8.166 1.167 1.00 89.62 269 VAL A CA 1
ATOM 2184 C C . VAL A 1 269 ? -19.357 -7.276 -0.024 1.00 89.62 269 VAL A C 1
ATOM 2186 O O . VAL A 1 269 ? -18.905 -7.555 -1.133 1.00 89.62 269 VAL A O 1
ATOM 2189 N N . ASP A 1 270 ? -20.097 -6.193 0.207 1.00 87.12 270 ASP A N 1
ATOM 2190 C CA . ASP A 1 270 ? -20.294 -5.174 -0.821 1.00 87.12 270 ASP A CA 1
ATOM 2191 C C . ASP A 1 270 ? -18.969 -4.457 -1.153 1.00 87.12 270 ASP A C 1
ATOM 2193 O O . ASP A 1 270 ? -18.165 -4.091 -0.287 1.00 87.12 270 ASP A O 1
ATOM 2197 N N . MET A 1 271 ? -18.738 -4.280 -2.448 1.00 90.69 271 MET A N 1
ATOM 2198 C CA . MET A 1 271 ? -17.591 -3.582 -3.012 1.00 90.69 271 MET A CA 1
ATOM 2199 C C . MET A 1 271 ? -17.814 -2.066 -3.130 1.00 90.69 271 MET A C 1
ATOM 2201 O O . MET A 1 271 ? -16.907 -1.362 -3.576 1.00 90.69 271 MET A O 1
ATOM 2205 N N . GLY A 1 272 ? -18.993 -1.568 -2.744 1.00 89.56 272 GLY A N 1
ATOM 2206 C CA . GLY A 1 272 ? -19.236 -0.153 -2.489 1.00 89.56 272 GLY A CA 1
ATOM 2207 C C . GLY A 1 272 ? -18.439 0.352 -1.281 1.00 89.56 272 GLY A C 1
ATOM 2208 O O . GLY A 1 272 ? -18.350 -0.310 -0.246 1.00 89.56 272 GLY A O 1
ATOM 2209 N N . ILE A 1 273 ? -17.850 1.540 -1.419 1.00 90.88 273 ILE A N 1
ATOM 2210 C CA . ILE A 1 273 ? -17.327 2.302 -0.281 1.00 90.88 273 ILE A CA 1
ATOM 2211 C C . ILE A 1 273 ? -18.508 3.107 0.261 1.00 90.88 273 ILE A C 1
ATOM 2213 O O . ILE A 1 273 ? -19.073 3.897 -0.493 1.00 90.88 273 ILE A O 1
ATOM 2217 N N . ALA A 1 274 ? -18.886 2.878 1.521 1.00 90.19 274 ALA A N 1
ATOM 2218 C CA . ALA A 1 274 ? -19.997 3.600 2.145 1.00 90.19 274 ALA A CA 1
ATOM 2219 C C . ALA A 1 274 ? -19.707 5.106 2.196 1.00 90.19 274 ALA A C 1
ATOM 2221 O O . ALA A 1 274 ? -18.547 5.498 2.380 1.00 90.19 274 ALA A O 1
ATOM 2222 N N . ASP A 1 275 ? -20.743 5.935 2.053 1.00 87.88 275 ASP A N 1
ATOM 2223 C CA . ASP A 1 275 ? -20.600 7.368 2.289 1.00 87.88 275 ASP A CA 1
ATOM 2224 C C . ASP A 1 275 ? -20.333 7.576 3.789 1.00 87.88 275 ASP A C 1
ATOM 2226 O O . ASP A 1 275 ? -21.126 7.132 4.616 1.00 87.88 275 ASP A O 1
ATOM 2230 N N . PRO A 1 276 ? -19.214 8.204 4.186 1.00 85.12 276 PRO A N 1
ATOM 2231 C CA . PRO A 1 276 ? -18.951 8.482 5.594 1.00 85.12 276 PRO A CA 1
ATOM 2232 C C . PRO A 1 276 ? -19.971 9.441 6.244 1.00 85.12 276 PRO A C 1
ATOM 2234 O O . PRO A 1 276 ? -19.908 9.625 7.460 1.00 85.12 276 PRO A O 1
ATOM 2237 N N . ASN A 1 277 ? -20.866 10.067 5.469 1.00 82.25 277 ASN A N 1
ATOM 2238 C CA . ASN A 1 277 ? -21.946 10.932 5.957 1.00 82.25 277 ASN A CA 1
ATOM 2239 C C . ASN A 1 277 ? -23.294 10.216 6.177 1.00 82.25 277 ASN A C 1
ATOM 2241 O O . ASN A 1 277 ? -24.204 10.844 6.722 1.00 82.25 277 ASN A O 1
ATOM 2245 N N . GLU A 1 278 ? -23.433 8.960 5.740 1.00 73.56 278 GLU A N 1
ATOM 2246 C CA . GLU A 1 278 ? -24.610 8.106 5.989 1.00 73.56 278 GLU A CA 1
ATOM 2247 C C . GLU A 1 278 ? -24.521 7.394 7.349 1.00 73.56 278 GLU A C 1
ATOM 2249 O O . GLU A 1 278 ? -25.569 7.322 8.033 1.00 73.56 278 GLU A O 1
#

Sequence (278 aa):
MCSLCFTTPSLRGLPMVKGVSISSPGRASWSMSALAQHGQFLYVRTKDKPHQPIPQFTQMIELLLQPANSRVKINLDLKVENDPVRLFGLIKSVLESYEGWQENLAPRIILGIWHPKFIVPATTILPYLPRYAISMDLLQARKYFFTSCHGFSIHYPMLASNEGAKFRKECKANGKKICVWTVNDPEEMRMCARWGVESVITDKPDVWRTIKLDIETDRAKALKPTLQTYIKPFLSKKNWWFDYQRLAREETEYLEREAGTFDIQVPHVDMGIADPNE

Nearest PDB structures (foldseek):
  3no3-assembly1_A  TM=8.329E-01  e=1.124E-05  Parabacteroides distasonis ATCC 8503
  5t91-assembly1_A  TM=7.027E-01  e=3.862E-05  Bacillus subtilis subsp. subtilis str. 168
  1o1z-assembly1_A  TM=5.093E-01  e=7.303E-04  Thermotoga maritima
  1jcm-assembly1_P  TM=6.936E-01  e=9.063E-02  Escherichia coli
  1yad-assembly1_B  TM=4.007E-01  e=9.519E-01  Bacillus subtilis

pLDDT: mean 84.93, std 23.01, range [22.45, 98.56]

Mean predicted aligned error: 8.33 Å